Protein AF-A0A2D5MVQ5-F1 (afdb_monomer)

Nearest PDB structures (foldseek):
  8q3b-assembly1_B  TM=9.288E-01  e=1.571E-13  African swine fever virus BA71V
  8yqz-assembly1_B  TM=9.030E-01  e=2.028E-13  African swine fever virus
  8xme-assembly1_B  TM=8.636E-01  e=4.379E-14  Arabidopsis thaliana
  8yqt-assembly1_B  TM=9.086E-01  e=2.619E-13  African swine fever virus
  8yqy-assembly1_B  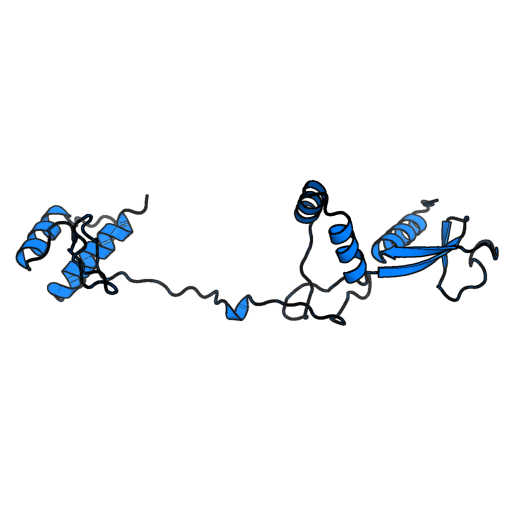TM=9.049E-01  e=7.277E-13  African swine fever virus

Foldseek 3Di:
DPCVQQVQQLQQQLCVVVVHDDDPDPPDPDDLQVSLVSCVVVVAHSSQWAWDADPVPRHIPPPDTDRGGDDDDDDDPDDPVVVDADADPPQDADPQQRFFDDDRVSSGDDDDDPVNVVVCVVVVVVVVVVVVLVSTAKDKFWADPQQDTHHPPDCADPPPRDSPTDIDIDGSNVNSVQVVCVVVVHRDD

Radius of gyration: 33.62 Å; Cα contacts (8 Å, |Δi|>4): 210; chains: 1; bounding box: 66×28×86 Å

Solvent-accessible surface area (backbone atoms only — not comparable to full-atom values): 11633 Å² total; per-residue (Å²): 135,74,62,64,61,57,52,48,21,47,44,40,40,47,20,65,75,70,74,44,88,68,86,81,63,86,92,57,94,75,56,65,67,61,54,23,52,53,34,39,73,75,74,43,46,56,85,41,44,39,78,52,60,41,92,88,80,68,46,68,46,82,92,54,72,44,78,65,50,58,71,93,77,81,85,73,88,83,51,69,84,80,63,72,74,74,63,61,92,90,46,53,50,38,86,86,54,43,33,59,29,73,51,70,95,58,42,12,46,84,87,81,52,70,70,56,51,51,53,40,56,75,71,64,40,61,68,58,62,51,48,52,52,58,71,50,25,61,37,68,33,23,39,31,90,89,46,47,81,38,58,70,86,56,71,50,40,93,82,82,60,43,64,71,60,43,85,44,81,47,47,41,54,58,54,51,51,54,53,54,38,43,76,73,71,43,82,70,118

Structure (mmCIF, N/CA/C/O backbone):
data_AF-A0A2D5MVQ5-F1
#
_entry.id   AF-A0A2D5MVQ5-F1
#
loop_
_atom_site.group_PDB
_atom_site.id
_atom_site.type_symbol
_atom_site.label_atom_id
_atom_site.label_alt_id
_atom_site.label_comp_id
_atom_site.label_asym_id
_atom_site.label_entity_id
_atom_site.label_seq_id
_atom_site.pdbx_PDB_ins_code
_atom_site.Cartn_x
_atom_site.Cartn_y
_atom_site.Cartn_z
_atom_site.occupancy
_atom_site.B_iso_or_equiv
_atom_site.auth_seq_id
_atom_site.auth_comp_id
_atom_site.auth_asym_id
_atom_site.auth_atom_id
_atom_site.pdbx_PDB_model_num
ATOM 1 N N . MET A 1 1 ? -13.829 14.523 15.104 1.00 82.69 1 MET A N 1
ATOM 2 C CA . MET A 1 1 ? -13.755 14.019 16.494 1.00 82.69 1 MET A CA 1
ATOM 3 C C . MET A 1 1 ? -14.644 12.787 16.605 1.00 82.69 1 MET A C 1
ATOM 5 O O . MET A 1 1 ? -15.810 12.883 16.250 1.00 82.69 1 MET A O 1
ATOM 9 N N . THR A 1 2 ? -14.112 11.634 17.014 1.00 92.75 2 THR A N 1
ATOM 10 C CA . THR A 1 2 ? -14.800 10.324 16.980 1.00 92.75 2 THR A CA 1
ATOM 11 C C . THR A 1 2 ? -15.344 9.920 18.356 1.00 92.75 2 THR A C 1
ATOM 13 O O . THR A 1 2 ? -14.978 8.879 18.895 1.00 92.75 2 THR A O 1
ATOM 16 N N . ILE A 1 3 ? -16.214 10.749 18.944 1.00 92.12 3 ILE A N 1
ATOM 17 C CA . ILE A 1 3 ? -16.750 10.509 20.299 1.00 92.12 3 ILE A CA 1
ATOM 18 C C . ILE A 1 3 ? -17.615 9.240 20.380 1.00 92.12 3 ILE A C 1
ATOM 20 O O . ILE A 1 3 ? -17.654 8.582 21.413 1.00 92.12 3 ILE A O 1
ATOM 24 N N . GLY A 1 4 ? -18.239 8.846 19.264 1.00 91.88 4 GLY A N 1
ATOM 25 C CA . GLY A 1 4 ? -19.063 7.638 19.183 1.00 91.88 4 GLY A CA 1
ATOM 26 C C . GLY A 1 4 ? -18.303 6.356 19.527 1.00 91.88 4 GLY A C 1
ATOM 27 O O . GLY A 1 4 ? -18.885 5.467 20.129 1.00 91.88 4 GLY A O 1
ATOM 28 N N . HIS A 1 5 ? -16.997 6.291 19.249 1.00 93.62 5 HIS A N 1
ATOM 29 C CA . HIS A 1 5 ? -16.172 5.140 19.628 1.00 93.62 5 HIS A CA 1
ATOM 30 C C . HIS A 1 5 ? -16.066 4.980 21.153 1.00 93.62 5 HIS A C 1
ATOM 32 O O . HIS A 1 5 ? -16.095 3.867 21.671 1.00 93.62 5 HIS A O 1
ATOM 38 N N . LEU A 1 6 ? -15.986 6.100 21.883 1.00 92.94 6 LEU A N 1
ATOM 39 C CA . LEU A 1 6 ? -15.956 6.093 23.347 1.00 92.94 6 LEU A CA 1
ATOM 40 C C . LEU A 1 6 ? -17.316 5.677 23.915 1.00 92.94 6 LEU A C 1
ATOM 42 O O . LEU A 1 6 ? -17.375 4.851 24.820 1.00 92.94 6 LEU A O 1
ATOM 46 N N . ILE A 1 7 ? -18.404 6.204 23.347 1.00 92.38 7 ILE A N 1
ATOM 47 C CA . ILE A 1 7 ? -19.771 5.866 23.763 1.00 92.38 7 ILE A CA 1
ATOM 48 C C . ILE A 1 7 ? -20.068 4.382 23.504 1.00 92.38 7 ILE A C 1
ATOM 50 O O . ILE A 1 7 ? -20.625 3.719 24.373 1.00 92.38 7 ILE A O 1
ATOM 54 N N . GLU A 1 8 ? -19.654 3.841 22.354 1.00 93.25 8 GLU A N 1
ATOM 55 C CA . GLU A 1 8 ? -19.805 2.419 22.026 1.00 93.25 8 GLU A CA 1
ATOM 56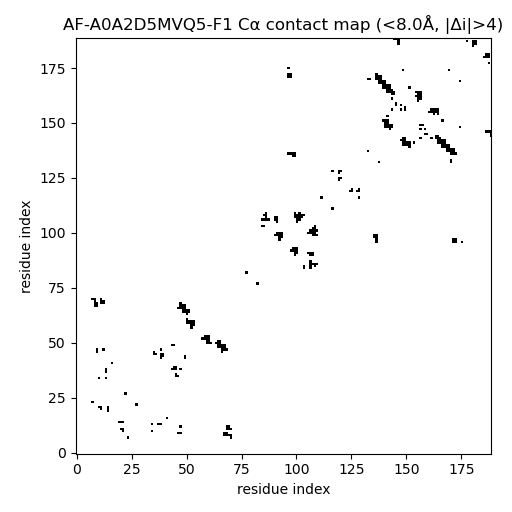 C C . GLU A 1 8 ? -19.067 1.535 23.034 1.00 93.25 8 GLU A C 1
ATOM 58 O O . GLU A 1 8 ? -19.668 0.618 23.582 1.00 93.25 8 GLU A O 1
ATOM 63 N N . CYS A 1 9 ? -17.800 1.845 23.323 1.00 94.06 9 CYS A N 1
ATOM 64 C CA . CYS A 1 9 ? -16.975 1.127 24.299 1.00 94.06 9 CYS A CA 1
ATOM 65 C C . CYS A 1 9 ? -17.568 1.155 25.719 1.00 94.06 9 CYS A C 1
ATOM 67 O O . CYS A 1 9 ? -17.491 0.184 26.474 1.00 94.06 9 CYS A O 1
ATOM 69 N N . PHE A 1 10 ? -18.176 2.281 26.089 1.00 93.56 10 PHE A N 1
ATOM 70 C CA . PHE A 1 10 ? -18.825 2.442 27.381 1.00 93.56 10 PHE A CA 1
ATOM 71 C C . PHE A 1 10 ? -20.132 1.638 27.471 1.00 93.56 10 PHE A C 1
ATOM 73 O O . PHE A 1 10 ? -20.334 0.867 28.414 1.00 93.56 10 PHE A O 1
ATOM 80 N N . ALA A 1 11 ? -20.998 1.772 26.465 1.00 92.88 11 ALA A N 1
ATOM 81 C CA . ALA A 1 11 ? -22.283 1.083 26.404 1.00 92.88 11 ALA A CA 1
ATOM 82 C C . ALA A 1 11 ? -22.120 -0.436 26.258 1.00 92.88 11 ALA A C 1
ATOM 84 O O . ALA A 1 11 ? -22.880 -1.201 26.847 1.00 92.88 11 ALA A O 1
ATOM 85 N N . SER A 1 12 ? -21.117 -0.894 25.511 1.00 93.75 12 SER A N 1
ATOM 86 C CA . SER A 1 12 ? -20.823 -2.317 25.336 1.00 93.75 12 SER A CA 1
ATOM 87 C C . SER A 1 12 ? -20.348 -2.974 26.633 1.00 93.75 12 SER A C 1
ATOM 89 O O . SER A 1 12 ? -20.750 -4.094 26.940 1.00 93.75 12 SER A O 1
ATOM 91 N N . LYS A 1 13 ? -19.542 -2.269 27.433 1.00 93.69 13 LYS A N 1
ATOM 92 C CA . LYS A 1 13 ? -19.122 -2.730 28.757 1.00 93.69 13 LYS A CA 1
ATOM 93 C C . LYS A 1 13 ? -20.331 -2.912 29.669 1.00 93.69 13 LYS A C 1
ATOM 95 O O . LYS A 1 13 ? -20.478 -3.968 30.278 1.00 93.69 13 LYS A O 1
ATOM 100 N N . LEU A 1 14 ? -21.225 -1.925 29.703 1.00 93.31 14 LEU A N 1
ATOM 101 C CA . LEU A 1 14 ? -22.477 -2.010 30.456 1.00 93.31 14 LEU A CA 1
ATOM 102 C C . LEU A 1 14 ? -23.369 -3.157 29.946 1.00 93.31 14 LEU A C 1
ATOM 104 O O . LEU A 1 14 ? -23.919 -3.921 30.739 1.00 93.31 14 LEU A O 1
ATOM 108 N N . ALA A 1 15 ? -23.461 -3.333 28.626 1.00 93.56 15 ALA A N 1
ATOM 109 C CA . ALA A 1 15 ? -24.204 -4.416 27.980 1.00 93.56 15 ALA A CA 1
ATOM 110 C C . ALA A 1 15 ? -23.695 -5.812 28.385 1.00 93.56 15 ALA A C 1
ATOM 112 O O . ALA A 1 15 ? -24.493 -6.727 28.595 1.00 93.56 15 ALA A O 1
ATOM 113 N N . CYS A 1 16 ? -22.379 -5.980 28.550 1.00 92.88 16 CYS A N 1
ATOM 114 C CA . CYS A 1 16 ? -21.793 -7.239 29.013 1.00 92.88 16 CYS A CA 1
ATOM 115 C C . CYS A 1 16 ? -22.217 -7.605 30.444 1.00 92.88 16 CYS A C 1
ATOM 117 O O . CYS A 1 16 ? -22.482 -8.777 30.701 1.00 92.88 16 CYS A O 1
ATOM 119 N N . TYR A 1 17 ? -22.319 -6.632 31.357 1.00 91.56 17 TYR A N 1
ATOM 120 C CA . TYR A 1 17 ? -22.716 -6.887 32.752 1.00 91.56 17 TYR A CA 1
ATOM 121 C C . TYR A 1 17 ? -24.229 -7.002 32.943 1.00 91.56 17 TYR A C 1
ATOM 123 O O . TYR A 1 17 ? -24.696 -7.815 33.737 1.00 91.56 17 TYR A O 1
ATOM 131 N N . THR A 1 18 ? -25.004 -6.221 32.193 1.00 92.00 18 THR A N 1
ATOM 132 C CA . THR A 1 18 ? -26.474 -6.290 32.214 1.00 92.00 18 THR A CA 1
ATOM 133 C C . THR A 1 18 ? -27.016 -7.512 31.468 1.00 92.00 18 THR A C 1
ATOM 135 O O . THR A 1 18 ? -28.171 -7.891 31.666 1.00 92.00 18 THR A O 1
ATOM 138 N N . GLY A 1 19 ? -26.210 -8.119 30.587 1.00 92.12 19 GLY A N 1
ATOM 139 C CA . GLY A 1 19 ? -26.619 -9.220 29.713 1.00 92.12 19 GLY A CA 1
ATOM 140 C C . GLY A 1 19 ? -27.604 -8.795 28.618 1.00 92.12 19 GLY A C 1
ATOM 141 O O . GLY A 1 19 ? -28.233 -9.648 27.989 1.00 92.12 19 GLY A O 1
ATOM 142 N N . LYS A 1 20 ? -27.770 -7.486 28.392 1.00 90.69 20 LYS A N 1
ATOM 143 C CA . LYS A 1 20 ? -28.702 -6.917 27.414 1.00 90.69 20 LYS A CA 1
ATOM 144 C C . LYS A 1 20 ? -27.930 -6.220 26.309 1.00 90.69 20 LYS A C 1
ATOM 146 O O . LYS A 1 20 ? -26.972 -5.501 26.560 1.00 90.69 20 LYS A O 1
ATOM 151 N N . ARG A 1 21 ? -28.379 -6.389 25.066 1.00 90.50 21 ARG A N 1
ATOM 152 C CA . ARG A 1 21 ? -27.816 -5.653 23.933 1.00 90.50 21 ARG A CA 1
ATOM 153 C C . ARG A 1 21 ? -28.193 -4.176 24.056 1.00 90.50 21 ARG A C 1
ATOM 155 O O . ARG A 1 21 ? -29.378 -3.858 24.060 1.00 90.50 21 ARG A O 1
ATOM 162 N N . ALA A 1 22 ? -27.192 -3.302 24.127 1.00 88.94 22 ALA A N 1
ATOM 163 C CA . ALA A 1 22 ? -27.411 -1.861 24.100 1.00 88.94 22 ALA A CA 1
ATOM 164 C C . ALA A 1 22 ? -27.988 -1.431 22.742 1.00 88.94 22 ALA A C 1
ATOM 166 O O . ALA A 1 22 ? -27.518 -1.875 21.688 1.00 88.94 22 ALA A O 1
ATOM 167 N N . ASP A 1 23 ? -29.006 -0.573 22.777 1.00 90.69 23 ASP A N 1
ATOM 168 C CA . ASP A 1 23 ? -29.530 0.085 21.585 1.00 90.69 23 ASP A CA 1
ATOM 169 C C . ASP A 1 23 ? -28.579 1.219 21.185 1.00 90.69 23 ASP A C 1
ATOM 171 O O . ASP A 1 23 ? -28.230 2.063 22.005 1.00 90.69 23 ASP A O 1
ATOM 175 N N . ALA A 1 24 ? -28.141 1.225 19.930 1.00 90.81 24 ALA A N 1
ATOM 176 C CA . ALA A 1 24 ? -27.261 2.244 19.359 1.00 90.81 24 ALA A CA 1
ATOM 177 C C . ALA A 1 24 ? -27.880 2.871 18.098 1.00 90.81 24 ALA A C 1
ATOM 179 O O . ALA A 1 24 ? -27.164 3.315 17.196 1.00 90.81 24 ALA A O 1
ATOM 180 N N . THR A 1 25 ? -29.214 2.861 17.996 1.00 93.38 25 THR A N 1
ATOM 181 C CA . THR A 1 25 ? -29.940 3.511 16.902 1.00 93.38 25 THR A CA 1
ATOM 182 C C . THR A 1 25 ? -29.682 5.018 16.879 1.00 93.38 25 THR A C 1
ATOM 184 O O . THR A 1 25 ? -29.555 5.689 17.905 1.00 93.38 25 THR A O 1
ATOM 187 N N . ALA A 1 26 ? -29.560 5.567 15.669 1.00 91.44 26 ALA A N 1
ATOM 188 C CA . ALA A 1 26 ? -29.319 6.991 15.493 1.00 91.44 26 ALA A CA 1
ATOM 189 C C . ALA A 1 26 ? -30.488 7.805 16.071 1.00 91.44 26 ALA A C 1
ATOM 191 O O . ALA A 1 26 ? -31.647 7.485 15.819 1.00 91.44 26 ALA A O 1
ATOM 192 N N . PHE A 1 27 ? -30.168 8.874 16.807 1.00 90.00 27 PHE A N 1
ATOM 193 C CA . PHE A 1 27 ? -31.132 9.780 17.452 1.00 90.00 27 PHE A CA 1
ATOM 194 C C . PHE A 1 27 ? -32.023 9.149 18.537 1.00 90.00 27 PHE A C 1
ATOM 196 O O . PHE A 1 27 ? -32.984 9.783 18.969 1.00 90.00 27 PHE A O 1
ATOM 203 N N . ALA A 1 28 ? -31.709 7.943 19.018 1.00 86.56 28 ALA A N 1
ATOM 204 C CA . ALA A 1 28 ? -32.349 7.416 20.216 1.00 86.56 28 ALA A CA 1
ATOM 205 C C . ALA A 1 28 ? -31.971 8.247 21.451 1.00 86.56 28 ALA A C 1
ATOM 207 O O . ALA A 1 28 ? -30.831 8.696 21.595 1.00 86.56 28 ALA A O 1
ATOM 208 N N . ASN A 1 29 ? -32.930 8.424 22.363 1.00 78.38 29 ASN A N 1
ATOM 209 C CA . ASN A 1 29 ? -32.730 9.119 23.636 1.00 78.38 29 ASN A CA 1
ATOM 210 C C . ASN A 1 29 ? -31.991 8.217 24.638 1.00 78.38 29 ASN A C 1
ATOM 212 O O . ASN A 1 29 ? -32.551 7.798 25.650 1.00 78.38 29 ASN A O 1
ATOM 216 N N . ASN A 1 30 ? -30.728 7.915 24.342 1.00 81.25 30 ASN A N 1
ATOM 217 C CA . ASN A 1 30 ? -29.833 7.218 25.256 1.00 81.25 30 ASN A CA 1
ATOM 218 C C . ASN A 1 30 ? -29.111 8.239 26.137 1.00 81.25 30 ASN A C 1
ATOM 220 O O . ASN A 1 30 ? -28.211 8.943 25.679 1.00 81.25 30 ASN A O 1
ATOM 224 N N . ASP A 1 31 ? -29.509 8.313 27.404 1.00 88.31 31 ASP A N 1
ATOM 225 C CA . ASP A 1 31 ? -28.898 9.217 28.374 1.00 88.31 31 ASP A CA 1
ATOM 226 C C . ASP A 1 31 ? -27.585 8.632 28.931 1.00 88.31 31 ASP A C 1
ATOM 228 O O . ASP A 1 31 ? -27.564 7.569 29.562 1.00 88.31 31 ASP A O 1
ATOM 232 N N . LEU A 1 32 ? -26.474 9.339 28.700 1.00 86.81 32 LEU A N 1
ATOM 233 C CA . LEU A 1 32 ? -25.149 8.974 29.213 1.00 86.81 32 LEU A CA 1
ATOM 234 C C . LEU A 1 32 ? -25.118 8.988 30.744 1.00 86.81 32 LEU A C 1
ATOM 236 O O . LEU A 1 32 ? -24.469 8.132 31.353 1.00 86.81 32 LEU A O 1
ATOM 240 N N . ASP A 1 33 ? -25.848 9.911 31.372 1.00 90.50 33 ASP A N 1
ATOM 241 C CA . ASP A 1 33 ? -25.864 10.032 32.827 1.00 90.50 33 ASP A CA 1
ATOM 242 C C . ASP A 1 33 ? -26.571 8.837 33.471 1.00 90.50 33 ASP A C 1
ATOM 244 O O . ASP A 1 33 ? -26.109 8.326 34.497 1.00 90.50 33 ASP A O 1
ATOM 248 N N . ALA A 1 34 ? -27.644 8.338 32.853 1.00 90.38 34 ALA A N 1
ATOM 249 C CA . ALA A 1 34 ? -28.320 7.116 33.279 1.00 90.38 34 ALA A CA 1
ATOM 250 C C . ALA A 1 34 ? -27.384 5.898 33.201 1.00 90.38 34 ALA A C 1
ATOM 252 O O . ALA A 1 34 ? -27.230 5.180 34.193 1.00 90.38 34 ALA A O 1
ATOM 253 N N . MET A 1 35 ? -26.677 5.727 32.078 1.00 90.25 35 MET A N 1
ATOM 254 C CA . MET A 1 35 ? -25.708 4.636 31.912 1.00 90.25 35 MET A CA 1
ATOM 255 C C . MET A 1 35 ? -24.537 4.743 32.907 1.00 90.25 35 MET A C 1
ATOM 257 O O . MET A 1 35 ? -24.075 3.730 33.430 1.00 90.25 35 MET A O 1
ATOM 261 N N . SER A 1 36 ? -24.084 5.957 33.243 1.00 92.25 36 SER A N 1
ATOM 262 C CA . SER A 1 36 ? -23.036 6.172 34.257 1.00 92.25 36 SER A CA 1
ATOM 263 C C . SER A 1 36 ? -23.455 5.734 35.663 1.00 92.25 36 SER A C 1
ATOM 265 O O . SER A 1 36 ? -22.648 5.179 36.415 1.00 92.25 36 SER A O 1
ATOM 267 N N . LYS A 1 37 ? -24.726 5.946 36.026 1.00 93.94 37 LYS A N 1
ATOM 268 C CA . LYS A 1 37 ? -25.291 5.511 37.312 1.00 93.94 37 LYS A CA 1
ATOM 269 C C . LYS A 1 37 ? -25.438 3.996 37.359 1.00 93.94 37 LYS A C 1
ATOM 271 O O . LYS A 1 37 ? -25.105 3.388 38.375 1.00 93.94 37 LYS A O 1
ATOM 276 N N . GLU A 1 38 ? -25.881 3.395 36.261 1.00 92.06 38 GLU A N 1
ATOM 277 C CA . GLU A 1 38 ? -25.993 1.943 36.140 1.00 92.06 38 GLU A CA 1
ATOM 278 C C . GLU A 1 38 ? -24.613 1.276 36.235 1.00 92.06 38 GLU A C 1
ATOM 280 O O . GLU A 1 38 ? -24.429 0.356 37.027 1.00 92.06 38 GLU A O 1
ATOM 285 N N . MET A 1 39 ? -23.599 1.819 35.556 1.00 92.19 39 MET A N 1
ATOM 286 C CA . MET A 1 39 ? -22.212 1.345 35.644 1.00 92.19 39 MET A CA 1
ATOM 287 C C . MET A 1 39 ? -21.675 1.370 37.088 1.00 92.19 39 MET A C 1
ATOM 289 O O . MET A 1 39 ? -21.075 0.395 37.547 1.00 92.19 39 MET A O 1
ATOM 293 N N . LYS A 1 40 ? -21.952 2.445 37.845 1.00 93.94 40 LYS A N 1
ATOM 294 C CA . LYS A 1 40 ? -21.607 2.517 39.278 1.00 93.94 40 LYS A CA 1
ATOM 295 C C . LYS A 1 40 ? -22.304 1.441 40.110 1.00 93.94 40 LYS A C 1
ATOM 297 O O . LYS A 1 40 ? -21.707 0.955 41.067 1.00 93.94 40 LYS A O 1
ATOM 302 N N . SER A 1 41 ? -23.543 1.072 39.775 1.00 94.00 41 SER A N 1
ATOM 303 C CA . SER A 1 41 ? -24.291 0.044 40.518 1.00 94.00 41 SER A CA 1
ATOM 304 C C . SER A 1 41 ? -23.639 -1.342 40.433 1.00 94.00 41 SER A C 1
ATOM 306 O O . SER A 1 41 ? -23.743 -2.127 41.371 1.00 94.00 41 SER A O 1
ATOM 308 N N . TYR A 1 42 ? -22.882 -1.594 39.362 1.00 92.19 42 TYR A N 1
ATOM 309 C CA . TYR A 1 42 ? -22.079 -2.803 39.170 1.00 92.19 42 TYR A CA 1
ATOM 310 C C . TYR A 1 42 ? -20.660 -2.708 39.761 1.00 92.19 42 TYR A C 1
ATOM 312 O O . TYR A 1 42 ? -19.855 -3.614 39.566 1.00 92.19 42 TYR A O 1
ATOM 320 N N . GLY A 1 43 ? -20.332 -1.631 40.486 1.00 92.25 43 GLY A N 1
ATOM 321 C CA . GLY A 1 43 ? -19.025 -1.445 41.128 1.00 92.25 43 GLY A CA 1
ATOM 322 C C . GLY A 1 43 ? -17.928 -0.890 40.213 1.00 92.25 43 GLY A C 1
ATOM 323 O O . GLY A 1 43 ? -16.771 -0.828 40.625 1.00 92.25 43 GLY A O 1
ATOM 324 N N . PHE A 1 44 ? -18.269 -0.456 38.996 1.00 92.62 44 PHE A N 1
ATOM 325 C CA . PHE A 1 44 ? -17.324 0.158 38.061 1.00 92.62 44 PHE A CA 1
ATOM 326 C C . PHE A 1 44 ? -17.262 1.682 38.212 1.00 92.62 44 PHE A C 1
ATOM 328 O O . PHE A 1 44 ? -18.152 2.334 38.766 1.00 92.62 44 PHE A O 1
ATOM 335 N N . HIS A 1 45 ? -16.201 2.282 37.673 1.00 91.75 45 HIS A N 1
ATOM 336 C CA . HIS A 1 45 ? -16.089 3.734 37.587 1.00 91.75 45 HIS A CA 1
ATOM 337 C C . HIS A 1 45 ? -17.160 4.303 36.633 1.00 91.75 45 HIS A C 1
ATOM 339 O O . HIS A 1 45 ? -17.357 3.746 35.550 1.00 91.75 45 HIS A O 1
ATOM 345 N N . PRO A 1 46 ? -17.815 5.437 36.959 1.00 90.50 46 PRO A N 1
ATOM 346 C CA . PRO A 1 46 ? -18.885 6.018 36.135 1.00 90.50 46 PRO A CA 1
ATOM 347 C C . PRO A 1 46 ? -18.515 6.289 34.687 1.00 90.50 46 PRO A C 1
ATOM 349 O O . PRO A 1 46 ? -19.374 6.229 33.820 1.00 90.50 46 PRO A O 1
ATOM 352 N N . TYR A 1 47 ? -17.251 6.629 34.451 1.00 89.25 47 TYR A N 1
ATOM 353 C CA . TYR A 1 47 ? -16.745 7.001 33.135 1.00 89.25 47 TYR A CA 1
ATOM 354 C C . TYR A 1 47 ? -16.067 5.828 32.414 1.00 89.25 47 TYR A C 1
ATOM 356 O O . TYR A 1 47 ? -15.504 6.008 31.345 1.00 89.25 47 TYR A O 1
ATOM 364 N N . GLY A 1 48 ? -16.108 4.618 32.988 1.00 88.19 48 GLY A N 1
ATOM 365 C CA . GLY A 1 48 ? -15.534 3.410 32.388 1.00 88.19 48 GLY A CA 1
ATOM 366 C C . GLY A 1 48 ? -14.032 3.211 32.615 1.00 88.19 48 GLY A C 1
ATOM 367 O O . GLY A 1 48 ? -13.520 2.159 32.233 1.00 88.19 48 GLY A O 1
ATOM 368 N N . ASP A 1 49 ? -13.350 4.165 33.254 1.00 92.62 49 ASP A N 1
ATOM 369 C CA . ASP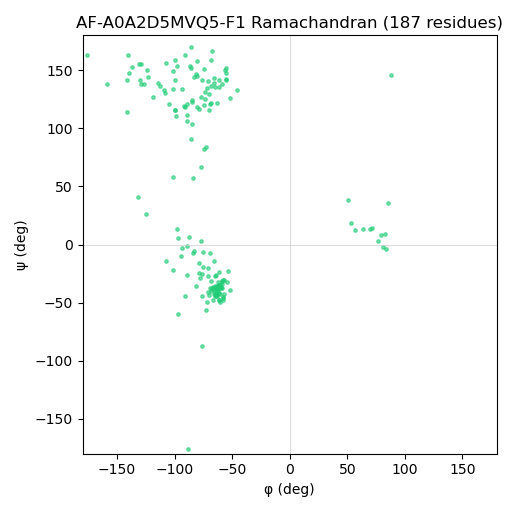 A 1 49 ? -11.919 4.077 33.563 1.00 92.62 49 ASP A CA 1
ATOM 370 C C . ASP A 1 49 ? -11.592 3.050 34.655 1.00 92.62 49 ASP A C 1
ATOM 372 O O . ASP A 1 49 ? -12.272 2.971 35.679 1.00 92.62 49 ASP A O 1
ATOM 376 N N . GLU A 1 50 ? -10.492 2.325 34.486 1.00 92.12 50 GLU A N 1
ATOM 377 C CA . GLU A 1 50 ? -9.995 1.330 35.436 1.00 92.12 50 GLU A CA 1
ATOM 378 C C . GLU A 1 50 ? -8.502 1.521 35.726 1.00 92.12 50 GLU A C 1
ATOM 380 O O . GLU A 1 50 ? -7.753 2.088 34.927 1.00 92.12 50 GLU A O 1
ATOM 385 N N . THR A 1 51 ? -8.055 1.048 36.889 1.00 92.81 51 THR A N 1
ATOM 386 C CA . THR A 1 51 ? -6.628 1.001 37.229 1.00 92.81 51 THR A CA 1
ATOM 387 C C . THR A 1 51 ? -6.072 -0.349 36.799 1.00 92.81 51 THR A C 1
ATOM 389 O O . THR A 1 51 ? -6.504 -1.381 37.308 1.00 92.81 51 THR A O 1
ATOM 392 N N . LEU A 1 52 ? -5.103 -0.344 35.885 1.00 94.00 52 LEU A N 1
ATOM 393 C CA . LEU A 1 52 ? -4.417 -1.554 35.434 1.00 94.00 52 LEU A CA 1
ATOM 394 C C . LEU A 1 52 ? -3.065 -1.725 36.134 1.00 94.00 52 LEU A C 1
ATOM 396 O O . 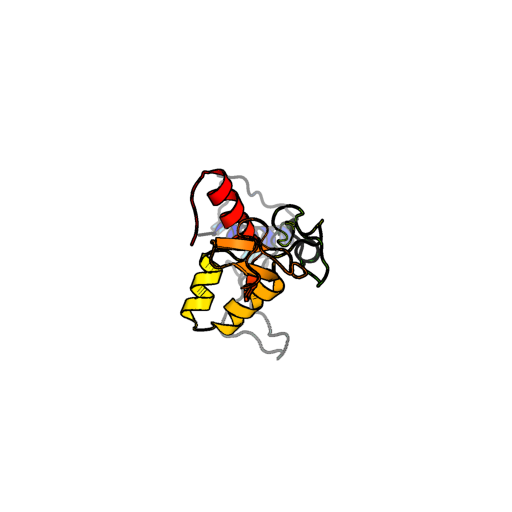LEU A 1 52 ? -2.487 -0.767 36.649 1.00 94.00 52 LEU A O 1
ATOM 400 N N . MET A 1 53 ? -2.566 -2.959 36.144 1.00 94.19 53 MET A N 1
ATOM 401 C CA . MET 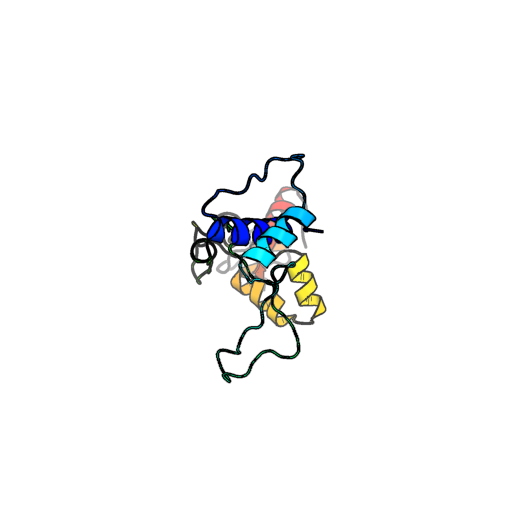A 1 53 ? -1.190 -3.281 36.524 1.00 94.19 53 MET A CA 1
ATOM 402 C C . MET A 1 53 ? -0.339 -3.465 35.267 1.00 94.19 53 MET A C 1
ATOM 404 O O . MET A 1 53 ? -0.807 -4.041 34.282 1.00 94.19 53 MET A O 1
ATOM 408 N N . ASP A 1 54 ? 0.910 -3.001 35.301 1.00 93.44 54 ASP A N 1
ATOM 409 C CA . ASP A 1 54 ? 1.873 -3.266 34.231 1.00 93.44 54 ASP A CA 1
ATOM 410 C C . ASP A 1 54 ? 2.229 -4.761 34.225 1.00 93.44 54 ASP A C 1
ATOM 412 O O . ASP A 1 54 ? 2.736 -5.303 35.207 1.00 93.44 54 ASP A O 1
ATOM 416 N N . GLY A 1 55 ? 1.990 -5.434 33.096 1.00 94.19 55 GLY A N 1
ATOM 417 C CA . GLY A 1 55 ? 2.283 -6.858 32.926 1.00 94.19 55 GLY A CA 1
ATOM 418 C C . GLY A 1 55 ? 3.774 -7.210 32.968 1.00 94.19 55 GLY A C 1
ATOM 419 O O . GLY A 1 55 ? 4.108 -8.386 33.099 1.00 94.19 55 GLY A O 1
ATOM 420 N N . ARG A 1 56 ? 4.678 -6.228 32.862 1.00 95.50 56 ARG A N 1
ATOM 421 C CA . ARG A 1 56 ? 6.127 -6.448 32.959 1.00 95.50 56 ARG A CA 1
ATOM 422 C C . ARG A 1 56 ? 6.659 -6.300 34.384 1.00 95.50 56 ARG A C 1
ATOM 424 O O . ARG A 1 56 ? 7.510 -7.092 34.778 1.00 95.50 56 ARG A O 1
ATOM 431 N N . THR A 1 57 ? 6.229 -5.274 35.118 1.00 94.44 57 THR A N 1
ATOM 432 C CA . THR A 1 57 ? 6.766 -4.952 36.457 1.00 94.44 57 THR A CA 1
ATOM 433 C C . THR A 1 57 ? 5.864 -5.418 37.597 1.00 94.44 57 THR A C 1
ATOM 435 O O . THR A 1 57 ? 6.346 -5.601 38.710 1.00 94.44 57 THR A O 1
ATOM 438 N N . GLY A 1 58 ? 4.570 -5.626 37.340 1.00 93.25 58 GLY A N 1
ATOM 439 C CA . GLY A 1 58 ? 3.568 -5.931 38.362 1.00 93.25 58 GLY A CA 1
ATOM 440 C C . GLY A 1 58 ? 3.117 -4.714 39.176 1.00 93.25 58 GLY A C 1
ATOM 441 O O . GLY A 1 58 ? 2.314 -4.856 40.095 1.00 93.25 58 GLY A O 1
ATOM 442 N N . GLU A 1 59 ? 3.611 -3.518 38.858 1.00 93.50 59 GLU A N 1
ATOM 443 C CA . GLU A 1 59 ? 3.229 -2.292 39.553 1.00 93.50 59 GLU A CA 1
ATOM 444 C C . GLU A 1 59 ? 1.895 -1.749 39.030 1.00 93.50 59 GLU A C 1
ATOM 446 O O . GLU A 1 59 ? 1.569 -1.851 37.845 1.00 93.50 59 GLU A O 1
ATOM 451 N N . LEU A 1 60 ? 1.113 -1.135 39.921 1.00 93.31 60 LEU A N 1
ATOM 452 C CA . LEU A 1 60 ? -0.108 -0.429 39.540 1.00 93.31 60 LEU A CA 1
ATOM 453 C C . LEU A 1 60 ? 0.233 0.828 38.736 1.00 93.31 60 LEU A C 1
ATOM 455 O O . LEU A 1 60 ? 1.101 1.612 39.121 1.00 93.31 60 LEU A O 1
ATOM 459 N N . MET A 1 61 ? -0.510 1.068 37.658 1.00 91.25 61 MET A N 1
ATOM 460 C CA . MET A 1 61 ? -0.398 2.286 36.859 1.00 91.25 61 MET A CA 1
ATOM 461 C C . MET A 1 61 ? -1.009 3.473 37.619 1.00 91.25 61 MET A C 1
ATOM 463 O O . MET A 1 61 ? -2.173 3.824 37.440 1.00 91.25 61 MET A O 1
ATOM 467 N N . THR A 1 62 ? -0.227 4.093 38.503 1.00 84.50 62 THR A N 1
ATOM 468 C CA . THR A 1 62 ? -0.688 5.171 39.398 1.00 84.50 62 THR A CA 1
ATOM 469 C C . THR A 1 62 ? -0.861 6.522 38.701 1.00 84.50 62 THR A C 1
ATOM 471 O O . THR A 1 62 ? -1.658 7.342 39.150 1.00 84.50 62 THR A O 1
ATOM 474 N N . GLY A 1 63 ? -0.146 6.758 37.596 1.00 83.69 63 GLY A N 1
ATOM 475 C CA . GLY A 1 63 ? -0.159 8.037 36.876 1.00 83.69 63 GLY A CA 1
ATOM 476 C C . GLY A 1 63 ? -1.370 8.269 35.966 1.00 83.69 63 GLY A C 1
ATOM 477 O O . GLY A 1 63 ? -1.608 9.404 35.559 1.00 83.69 63 GLY A O 1
ATOM 478 N N . SER A 1 64 ? -2.142 7.231 35.629 1.00 87.62 64 SER A N 1
ATOM 479 C CA . SER A 1 64 ? -3.268 7.350 34.696 1.00 87.62 64 SER A CA 1
ATOM 480 C C . SER A 1 64 ? -4.272 6.219 34.874 1.00 87.62 64 SER A C 1
ATOM 482 O O . SER A 1 64 ? -3.877 5.057 34.958 1.00 87.62 64 SER A O 1
ATOM 484 N N . LYS A 1 65 ? -5.566 6.545 34.832 1.00 91.06 65 LYS A N 1
ATOM 485 C CA . LYS A 1 65 ? -6.620 5.537 34.684 1.00 91.06 65 LYS A CA 1
ATOM 486 C C . LYS A 1 65 ? -6.790 5.189 33.206 1.00 91.06 65 LYS A C 1
ATOM 488 O O . LYS A 1 65 ? -6.657 6.060 32.347 1.00 91.06 65 LYS A O 1
ATOM 493 N N . ILE A 1 66 ? -7.075 3.926 32.921 1.00 94.31 66 ILE A N 1
ATOM 494 C CA . ILE A 1 66 ? -7.185 3.394 31.566 1.00 94.31 66 ILE A CA 1
ATOM 495 C C . ILE A 1 66 ? -8.656 3.180 31.231 1.00 94.31 66 ILE A C 1
ATOM 497 O O . ILE A 1 66 ? -9.353 2.419 31.898 1.00 94.31 66 ILE A O 1
ATOM 501 N N . PHE A 1 67 ? -9.127 3.834 30.175 1.00 94.62 67 PHE A N 1
ATOM 502 C CA . PHE A 1 67 ? -10.456 3.585 29.633 1.00 94.62 67 PHE A CA 1
ATOM 503 C C . PHE A 1 67 ? -10.462 2.259 28.867 1.00 94.62 67 PHE A C 1
ATOM 505 O O . PHE A 1 67 ? -9.716 2.093 27.900 1.00 94.62 67 PHE A O 1
ATOM 512 N N . MET A 1 68 ? -11.299 1.313 29.295 1.00 93.00 68 MET A N 1
ATOM 513 C CA . MET A 1 68 ? -11.366 -0.018 28.692 1.00 93.00 68 MET A CA 1
ATOM 514 C C . MET A 1 68 ? -12.791 -0.550 28.596 1.00 93.00 68 MET A C 1
ATOM 516 O O . MET A 1 68 ? -13.589 -0.413 29.526 1.00 93.00 68 MET A O 1
ATOM 520 N N . GLY A 1 69 ? -13.071 -1.225 27.487 1.00 93.06 69 GLY A N 1
ATOM 521 C CA . GLY A 1 69 ? -14.341 -1.876 27.207 1.00 93.06 69 GLY A CA 1
ATOM 522 C C . GLY A 1 69 ? -14.286 -2.640 25.879 1.00 93.06 69 GLY A C 1
ATOM 523 O O . GLY A 1 69 ? -13.364 -2.441 25.080 1.00 93.06 69 GLY A O 1
ATOM 524 N N . PRO A 1 70 ? -15.230 -3.563 25.647 1.00 93.94 70 PRO A N 1
ATOM 525 C CA . PRO A 1 70 ? -15.276 -4.343 24.419 1.00 93.94 70 PRO A CA 1
ATOM 526 C C . PRO A 1 70 ? -15.751 -3.474 23.251 1.00 93.94 70 PRO A C 1
ATOM 528 O O . PRO A 1 70 ? -16.775 -2.818 23.342 1.00 93.94 70 PRO A O 1
ATOM 531 N N . VAL A 1 71 ? -15.057 -3.481 22.117 1.00 94.75 71 VAL A N 1
ATOM 532 C CA . VAL A 1 71 ? -15.521 -2.779 20.907 1.00 94.75 71 VAL A CA 1
ATOM 533 C C . VAL A 1 71 ? -15.460 -3.721 19.724 1.00 94.75 71 VAL A C 1
ATOM 535 O O . VAL A 1 71 ? -14.527 -4.519 19.594 1.00 94.75 71 VAL A O 1
ATOM 538 N N . TYR A 1 72 ? -16.460 -3.635 18.852 1.00 93.88 72 TYR A N 1
ATOM 539 C CA . TYR A 1 72 ? -16.473 -4.432 17.643 1.00 93.88 72 TYR A CA 1
ATOM 540 C C . TYR A 1 72 ? -15.556 -3.816 16.582 1.00 93.88 72 TYR A C 1
ATOM 542 O O . TYR A 1 72 ? -15.797 -2.725 16.071 1.00 93.88 72 TYR A O 1
ATOM 550 N N . TYR A 1 73 ? -14.510 -4.552 16.208 1.00 97.06 73 TYR A N 1
ATOM 551 C CA . TYR A 1 73 ? -13.636 -4.185 15.100 1.00 97.06 73 TYR A CA 1
ATOM 552 C C . TYR A 1 73 ? -13.967 -4.997 13.851 1.00 97.06 73 TYR A C 1
ATOM 554 O O . TYR A 1 73 ? -14.079 -6.222 13.883 1.00 97.06 73 TYR A O 1
ATOM 562 N N . GLN A 1 74 ? -14.057 -4.310 12.715 1.00 96.62 74 GLN A N 1
ATOM 563 C CA . GLN A 1 74 ? -14.214 -4.957 11.419 1.00 96.62 74 GLN A CA 1
ATOM 564 C C . GLN A 1 74 ? -12.849 -5.359 10.862 1.00 96.62 74 GLN A C 1
ATOM 566 O O . GLN A 1 74 ? -11.978 -4.517 10.632 1.00 96.62 74 GLN A O 1
ATOM 571 N N . ARG A 1 75 ? -12.669 -6.653 10.580 1.00 96.75 75 ARG A N 1
ATOM 572 C CA . ARG A 1 75 ? -11.488 -7.118 9.850 1.00 96.75 75 ARG A CA 1
ATOM 573 C C . ARG A 1 75 ? -11.570 -6.650 8.397 1.00 96.75 75 ARG A C 1
ATOM 575 O O . ARG A 1 75 ? -12.437 -7.092 7.646 1.00 96.75 75 ARG A O 1
ATOM 582 N N . LEU A 1 76 ? -10.640 -5.789 7.989 1.00 96.62 76 LEU A N 1
ATOM 583 C CA . LEU A 1 76 ? -10.553 -5.312 6.609 1.00 96.62 76 LEU A CA 1
ATOM 584 C C . LEU A 1 76 ? -9.993 -6.391 5.673 1.00 96.62 76 LEU A C 1
ATOM 586 O O . LEU A 1 76 ? -9.185 -7.229 6.065 1.00 96.62 76 LEU A O 1
ATOM 590 N N . ARG A 1 77 ? -10.393 -6.338 4.398 1.00 96.38 77 ARG A N 1
ATOM 591 C CA . ARG A 1 77 ? -9.999 -7.324 3.372 1.00 96.38 77 ARG A CA 1
ATOM 592 C C . ARG A 1 77 ? -8.532 -7.250 2.933 1.00 96.38 77 ARG A C 1
ATOM 594 O O . ARG A 1 77 ? -8.032 -8.178 2.314 1.00 96.38 77 ARG A O 1
ATOM 601 N N . HIS A 1 78 ? -7.859 -6.124 3.164 1.00 94.94 78 HIS A N 1
ATOM 602 C CA . HIS A 1 78 ? -6.520 -5.878 2.632 1.00 94.94 78 HIS A CA 1
ATOM 603 C C . HIS A 1 78 ? -5.446 -6.453 3.555 1.00 94.94 78 HIS A C 1
ATOM 605 O O . HIS A 1 78 ? -4.950 -5.761 4.443 1.00 94.94 78 HIS A O 1
ATOM 611 N N . MET A 1 79 ? -5.066 -7.703 3.299 1.00 95.50 79 MET A N 1
ATOM 612 C CA . MET A 1 79 ? -4.047 -8.417 4.067 1.00 95.50 79 MET A CA 1
ATOM 613 C C . MET A 1 79 ? -2.631 -8.147 3.536 1.00 95.50 79 MET A C 1
ATOM 615 O O . MET A 1 79 ? -2.433 -7.855 2.357 1.00 95.50 79 MET A O 1
ATOM 619 N N . VAL A 1 80 ? -1.625 -8.260 4.411 1.00 95.56 80 VAL A N 1
ATOM 620 C CA . VAL A 1 80 ? -0.207 -8.029 4.061 1.00 95.56 80 VAL A CA 1
ATOM 621 C C . VAL A 1 80 ? 0.296 -9.040 3.026 1.00 95.56 80 VAL A C 1
ATOM 623 O O . VAL A 1 80 ? 1.014 -8.655 2.105 1.00 95.56 80 VAL A O 1
ATOM 626 N N . GLY A 1 81 ? -0.134 -10.305 3.120 1.00 92.81 81 GLY A N 1
ATOM 627 C CA . GLY A 1 81 ? 0.238 -11.353 2.159 1.00 92.81 81 GLY A CA 1
ATOM 628 C C . GLY A 1 81 ? -0.125 -11.002 0.710 1.00 92.81 81 GLY A C 1
ATOM 629 O O . GLY A 1 81 ? 0.614 -11.323 -0.220 1.00 92.81 81 GLY A O 1
ATOM 630 N N . ASP A 1 82 ? -1.195 -10.229 0.512 1.00 90.88 82 ASP A N 1
ATOM 631 C CA . ASP A 1 82 ? -1.634 -9.786 -0.814 1.00 90.88 82 ASP A CA 1
ATOM 632 C C . ASP A 1 82 ? -0.911 -8.534 -1.322 1.00 90.88 82 ASP A C 1
ATOM 634 O O . ASP A 1 82 ? -1.095 -8.140 -2.474 1.00 90.88 82 ASP A O 1
ATOM 638 N N . LYS A 1 83 ? -0.085 -7.899 -0.489 1.00 90.75 83 LYS A N 1
ATOM 639 C CA . LYS A 1 83 ? 0.624 -6.659 -0.831 1.00 90.75 83 LYS A CA 1
ATOM 640 C C . LYS A 1 83 ? 2.117 -6.847 -1.059 1.00 90.75 83 LYS A C 1
ATOM 642 O O . LYS A 1 83 ? 2.747 -5.953 -1.615 1.00 90.75 83 LYS A O 1
ATOM 647 N N . LEU A 1 84 ? 2.690 -7.987 -0.670 1.00 90.88 84 LEU A N 1
ATOM 648 C CA . LEU A 1 84 ? 4.094 -8.269 -0.948 1.00 90.88 84 LEU A CA 1
ATOM 649 C C . LEU A 1 84 ? 4.318 -8.336 -2.466 1.00 90.88 84 LEU A C 1
ATOM 651 O O . LEU A 1 84 ? 3.687 -9.137 -3.160 1.00 90.88 84 LEU A O 1
ATOM 655 N N . HIS A 1 85 ? 5.211 -7.486 -2.977 1.00 91.44 85 HIS A N 1
ATOM 656 C CA . HIS A 1 85 ? 5.555 -7.395 -4.395 1.00 91.44 85 HIS A CA 1
ATOM 657 C C . HIS A 1 85 ? 7.057 -7.157 -4.542 1.00 91.44 85 HIS A C 1
ATOM 659 O O . HIS A 1 85 ? 7.584 -6.110 -4.167 1.00 91.44 85 HIS A O 1
ATOM 665 N N . VAL A 1 86 ? 7.737 -8.146 -5.120 1.00 89.44 86 VAL A N 1
ATOM 666 C CA . VAL A 1 86 ? 9.171 -8.110 -5.420 1.00 89.44 86 VAL A CA 1
ATOM 667 C C . VAL A 1 86 ? 9.384 -8.359 -6.912 1.00 89.44 86 VAL A C 1
ATOM 669 O O . VAL A 1 86 ? 8.664 -9.149 -7.520 1.00 89.44 86 VAL A O 1
ATOM 672 N N . ARG A 1 87 ? 10.381 -7.691 -7.500 1.00 87.44 87 ARG A N 1
ATOM 673 C CA . ARG A 1 87 ? 10.845 -7.944 -8.869 1.00 87.44 87 ARG A CA 1
ATOM 674 C C . ARG A 1 87 ? 12.209 -8.623 -8.823 1.00 87.44 87 ARG A C 1
ATOM 676 O O . ARG A 1 87 ? 13.122 -8.104 -8.189 1.00 87.44 87 ARG A O 1
ATOM 683 N N . MET A 1 88 ? 12.352 -9.722 -9.558 1.00 85.56 88 MET A N 1
ATOM 684 C CA . MET A 1 88 ? 13.631 -10.417 -9.735 1.00 85.56 88 MET A CA 1
ATOM 685 C C . MET A 1 88 ? 14.308 -10.029 -11.063 1.00 85.56 88 MET A C 1
ATOM 687 O O . MET A 1 88 ? 13.618 -9.657 -12.021 1.00 85.56 88 MET A O 1
ATOM 691 N N . PRO A 1 89 ? 15.648 -10.116 -11.166 1.00 82.25 89 PRO A N 1
ATOM 692 C CA . PRO A 1 89 ? 16.349 -10.019 -12.446 1.00 82.25 89 PRO A CA 1
ATOM 693 C C . PRO A 1 89 ? 15.822 -11.055 -13.450 1.00 82.25 89 PRO A C 1
ATOM 695 O O . PRO A 1 89 ? 15.486 -12.172 -13.074 1.00 82.25 89 PRO A O 1
ATOM 698 N N . GLY A 1 90 ? 15.718 -10.686 -14.729 1.00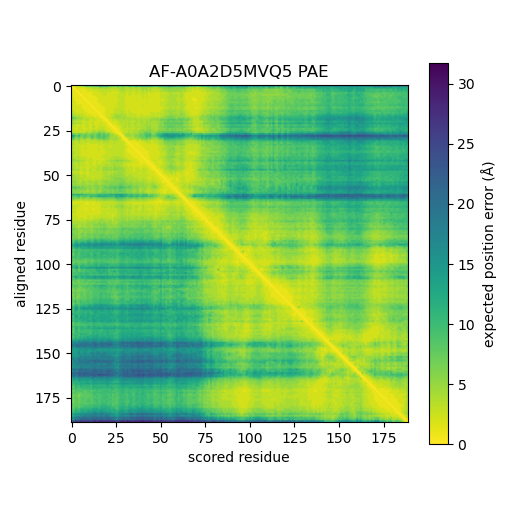 81.12 90 GLY A N 1
ATOM 699 C CA . GLY A 1 90 ? 15.151 -11.561 -15.770 1.00 81.12 90 GLY A CA 1
ATOM 700 C C . GLY A 1 90 ? 13.618 -11.592 -15.830 1.00 81.12 90 GLY A C 1
ATOM 701 O O . GLY A 1 90 ? 13.059 -12.220 -16.724 1.00 81.12 90 GLY A O 1
ATOM 702 N N . ALA A 1 91 ? 12.929 -10.876 -14.933 1.00 85.56 91 ALA A N 1
ATOM 703 C CA . ALA A 1 91 ? 11.484 -10.684 -15.001 1.00 85.56 91 ALA A CA 1
ATOM 704 C C . ALA A 1 91 ? 11.042 -10.067 -16.345 1.00 85.56 91 ALA A C 1
ATOM 706 O O . ALA A 1 91 ? 11.787 -9.267 -16.931 1.00 85.56 91 ALA A O 1
ATOM 707 N N . PRO A 1 92 ? 9.817 -10.376 -16.809 1.00 89.00 92 PRO A N 1
ATOM 708 C CA . PRO A 1 92 ? 9.337 -9.970 -18.122 1.00 89.00 92 PRO A CA 1
ATOM 709 C C . PRO A 1 92 ? 9.417 -8.455 -18.328 1.00 89.00 92 PRO A C 1
ATOM 711 O O . PRO A 1 92 ? 9.292 -7.634 -17.402 1.00 89.00 92 PRO A O 1
ATOM 714 N N . ARG A 1 93 ? 9.659 -8.101 -19.587 1.00 90.94 93 ARG A N 1
ATOM 715 C CA . ARG A 1 93 ? 9.771 -6.734 -20.086 1.00 90.94 93 ARG A CA 1
ATOM 716 C C . ARG A 1 93 ? 8.773 -6.538 -21.219 1.00 90.94 93 ARG A C 1
ATOM 718 O O . ARG A 1 93 ? 8.442 -7.484 -21.929 1.00 90.94 93 ARG A O 1
ATOM 725 N N . SER A 1 94 ? 8.305 -5.309 -21.377 1.00 91.75 94 SER A N 1
ATOM 726 C CA . SER A 1 94 ? 7.486 -4.908 -22.516 1.00 91.75 94 SER A CA 1
ATOM 727 C C . SER A 1 94 ? 8.245 -5.146 -23.822 1.00 91.75 94 SER A C 1
ATOM 729 O O . SER A 1 94 ? 9.434 -4.843 -23.910 1.00 91.75 94 SER A O 1
ATOM 731 N N . ILE A 1 95 ? 7.563 -5.663 -24.843 1.00 90.94 95 ILE A N 1
ATOM 732 C CA . ILE A 1 95 ? 8.168 -5.918 -26.159 1.00 90.94 95 ILE A CA 1
ATOM 733 C C . ILE A 1 95 ? 8.564 -4.597 -26.828 1.00 90.94 95 ILE A C 1
ATOM 735 O O . ILE A 1 95 ? 9.657 -4.491 -27.381 1.00 90.94 95 ILE A O 1
ATOM 739 N N . LEU A 1 96 ? 7.696 -3.585 -26.733 1.00 91.94 96 LEU A N 1
ATOM 740 C CA . LEU A 1 96 ? 7.897 -2.297 -27.389 1.00 91.94 96 LEU A CA 1
ATOM 741 C C . LEU A 1 96 ? 8.988 -1.477 -26.700 1.00 91.94 96 LEU A C 1
ATOM 743 O O . LEU A 1 96 ? 9.951 -1.100 -27.349 1.00 91.94 96 LEU A O 1
ATOM 747 N N . SER A 1 97 ? 8.858 -1.210 -25.397 1.00 91.44 97 SER A N 1
ATOM 748 C CA . SER A 1 97 ? 9.748 -0.285 -24.675 1.00 91.44 97 SER A CA 1
ATOM 749 C C . SER A 1 97 ? 10.921 -0.965 -23.969 1.00 91.44 97 SER A C 1
ATOM 751 O O . SER A 1 97 ? 11.804 -0.284 -23.455 1.00 91.44 97 SER A O 1
ATOM 753 N N . LYS A 1 98 ? 10.927 -2.302 -23.888 1.00 90.56 98 LYS A N 1
ATOM 754 C CA . LYS A 1 98 ? 11.879 -3.099 -23.090 1.00 90.56 98 LYS A CA 1
ATOM 755 C C . LYS A 1 98 ? 11.925 -2.746 -21.597 1.00 90.56 98 LYS A C 1
ATOM 757 O O . LYS A 1 98 ? 12.799 -3.237 -20.885 1.00 90.56 98 LYS A O 1
ATOM 762 N N . GLN A 1 99 ? 10.964 -1.972 -21.098 1.00 91.81 99 GLN A N 1
ATOM 763 C CA . GLN A 1 99 ? 10.833 -1.647 -19.679 1.00 91.81 99 GLN A CA 1
ATOM 764 C C . GLN A 1 99 ? 10.160 -2.782 -18.890 1.00 91.81 99 GLN A C 1
ATOM 766 O O . GLN A 1 99 ? 9.441 -3.599 -19.472 1.00 91.81 99 GLN A O 1
ATOM 771 N N . PRO A 1 100 ? 10.359 -2.846 -17.561 1.00 91.88 100 PRO A N 1
ATOM 772 C CA . PRO A 1 100 ? 9.581 -3.698 -16.663 1.00 91.88 100 PRO A CA 1
ATOM 773 C C . PRO A 1 100 ? 8.065 -3.631 -16.913 1.00 91.88 100 PRO A C 1
ATOM 775 O O . PRO A 1 100 ? 7.501 -2.545 -17.007 1.00 91.88 100 PRO A O 1
ATOM 778 N N . VAL A 1 101 ? 7.391 -4.785 -16.987 1.00 92.00 101 VAL A N 1
ATOM 779 C CA . VAL A 1 101 ? 5.918 -4.826 -17.088 1.00 92.00 101 VAL A CA 1
ATOM 780 C C . VAL A 1 101 ? 5.248 -4.350 -15.797 1.00 92.00 101 VAL A C 1
ATOM 782 O O . VAL A 1 101 ? 5.858 -4.375 -14.728 1.00 92.00 101 VAL A O 1
ATOM 785 N N . ALA A 1 102 ? 3.985 -3.936 -15.886 1.00 89.75 102 ALA A N 1
ATOM 786 C CA . ALA A 1 102 ? 3.200 -3.517 -14.732 1.00 89.75 102 ALA A CA 1
ATOM 787 C C . ALA A 1 102 ? 2.518 -4.703 -14.030 1.00 89.75 102 ALA A C 1
ATOM 789 O O . ALA A 1 102 ? 2.137 -5.696 -14.656 1.00 89.75 102 ALA A O 1
ATOM 790 N N . GLY A 1 103 ? 2.298 -4.536 -12.724 1.00 88.00 103 GLY A N 1
ATOM 791 C CA . GLY A 1 103 ? 1.454 -5.412 -11.918 1.00 88.00 103 GLY A CA 1
ATOM 792 C C . GLY A 1 103 ? 2.174 -6.619 -11.316 1.00 88.00 103 GLY A C 1
ATOM 793 O O . GLY A 1 103 ? 3.059 -7.229 -11.916 1.00 88.00 103 GLY A O 1
ATOM 794 N N . ARG A 1 104 ? 1.740 -6.994 -10.110 1.00 87.31 104 ARG A N 1
ATOM 795 C CA . ARG A 1 104 ? 2.297 -8.121 -9.351 1.00 87.31 104 ARG A CA 1
ATOM 796 C C . ARG A 1 104 ? 2.119 -9.465 -10.061 1.00 87.31 104 ARG A C 1
ATOM 798 O O . ARG A 1 104 ? 3.057 -10.248 -10.096 1.00 87.31 104 ARG A O 1
ATOM 805 N N . GLY A 1 105 ? 0.946 -9.714 -10.656 1.00 85.69 105 GLY A N 1
ATOM 806 C CA . GLY A 1 105 ? 0.634 -10.987 -11.326 1.00 85.69 105 GLY A CA 1
ATOM 807 C C . GLY A 1 105 ? 1.556 -11.313 -12.505 1.00 85.69 105 GLY A C 1
ATOM 808 O O . GLY A 1 105 ? 1.767 -12.478 -12.813 1.00 85.69 105 GLY A O 1
ATOM 809 N N . ASN A 1 106 ? 2.171 -10.289 -13.100 1.00 86.88 106 ASN A N 1
ATOM 810 C CA . ASN A 1 106 ? 3.114 -10.433 -14.205 1.00 86.88 106 ASN A CA 1
ATOM 811 C C . ASN A 1 106 ? 4.578 -10.399 -13.738 1.00 86.88 106 ASN A C 1
ATOM 813 O O . ASN A 1 106 ? 5.467 -10.196 -14.560 1.00 86.88 106 ASN A O 1
ATOM 817 N N . ASN A 1 107 ? 4.846 -10.513 -12.429 1.00 86.38 107 ASN A N 1
ATOM 818 C CA . ASN A 1 107 ? 6.168 -10.256 -11.840 1.00 86.38 107 ASN A CA 1
ATOM 819 C C . ASN A 1 107 ? 6.741 -8.895 -12.285 1.00 86.38 107 ASN A C 1
ATOM 821 O O . ASN A 1 107 ? 7.928 -8.742 -12.595 1.00 86.38 107 ASN A O 1
ATOM 825 N N . GLY A 1 108 ? 5.853 -7.904 -12.372 1.00 89.19 108 GLY A N 1
ATOM 826 C CA . GLY A 1 108 ? 6.152 -6.573 -12.863 1.00 89.19 108 GLY A CA 1
ATOM 827 C C . GLY A 1 108 ? 7.091 -5.785 -11.961 1.00 89.19 108 GLY A C 1
ATOM 828 O O . GLY A 1 108 ? 7.376 -6.168 -10.828 1.00 89.19 108 GLY A O 1
ATOM 829 N N . GLY A 1 109 ? 7.612 -4.681 -12.483 1.00 89.00 109 GLY A N 1
ATOM 830 C CA . GLY A 1 109 ? 8.426 -3.753 -11.706 1.00 89.00 109 GLY A CA 1
ATOM 831 C C . GLY A 1 109 ? 7.620 -2.720 -10.943 1.00 89.00 109 GLY A C 1
ATOM 832 O O . GLY A 1 109 ? 6.417 -2.559 -11.145 1.00 89.00 109 GLY A O 1
ATOM 833 N N . HIS A 1 110 ? 8.335 -2.013 -10.073 1.00 90.31 110 HIS A N 1
ATOM 834 C CA . HIS A 1 110 ? 7.840 -0.809 -9.422 1.00 90.31 110 HIS A CA 1
ATOM 835 C C . HIS A 1 110 ? 7.977 0.378 -10.369 1.00 90.31 110 HIS A C 1
ATOM 837 O O . HIS A 1 110 ? 8.927 0.453 -11.151 1.00 90.31 110 HIS A O 1
ATOM 843 N N . ARG A 1 111 ? 7.018 1.301 -10.302 1.00 91.00 111 ARG A N 1
ATOM 844 C CA . ARG A 1 111 ? 7.072 2.549 -11.058 1.00 91.00 111 ARG A CA 1
ATOM 845 C C . ARG A 1 111 ? 7.890 3.561 -10.265 1.00 91.00 111 ARG A C 1
ATOM 847 O O . ARG A 1 111 ? 7.547 3.853 -9.128 1.00 91.00 111 ARG A O 1
ATOM 854 N N . LEU A 1 112 ? 8.930 4.097 -10.891 1.00 91.12 112 LEU A N 1
ATOM 855 C CA . LEU A 1 112 ? 9.632 5.284 -10.421 1.00 91.12 112 LEU A CA 1
ATOM 856 C C . LEU A 1 112 ? 9.102 6.472 -11.229 1.00 91.12 112 LEU A C 1
ATOM 858 O O . LEU A 1 112 ? 9.293 6.518 -12.444 1.00 91.12 112 LEU A O 1
ATOM 862 N N . GLY A 1 113 ? 8.354 7.361 -10.588 1.00 92.50 113 GLY A N 1
ATOM 863 C CA . GLY A 1 113 ? 7.828 8.566 -11.211 1.00 92.50 113 GLY A CA 1
ATOM 864 C C . GLY A 1 113 ? 8.793 9.746 -11.117 1.00 92.50 113 GLY A C 1
ATOM 865 O O . GLY A 1 113 ? 9.928 9.650 -10.643 1.00 92.50 113 GLY A O 1
ATOM 866 N N . GLU A 1 114 ? 8.312 10.890 -11.594 1.00 94.31 114 GLU A N 1
ATOM 867 C CA . GLU A 1 114 ? 9.060 12.146 -11.561 1.00 94.31 114 GLU A CA 1
ATOM 868 C C . GLU A 1 114 ? 9.320 12.602 -10.124 1.00 94.31 114 GLU A C 1
ATOM 870 O O . GLU A 1 114 ? 10.422 13.047 -9.825 1.00 94.31 114 GLU A O 1
ATOM 875 N N . MET A 1 115 ? 8.352 12.414 -9.223 1.00 95.88 115 MET A N 1
ATOM 876 C CA . MET A 1 115 ? 8.476 12.789 -7.810 1.00 95.88 115 MET A CA 1
ATOM 877 C C . MET A 1 115 ? 9.585 11.998 -7.112 1.00 95.88 115 MET A C 1
ATOM 879 O O . MET A 1 115 ? 10.394 12.552 -6.376 1.00 95.88 115 MET A O 1
ATOM 883 N N . GLU A 1 116 ? 9.680 10.699 -7.381 1.00 93.88 116 GLU A N 1
ATOM 884 C CA . GLU A 1 116 ? 10.742 9.863 -6.832 1.00 93.88 116 GLU A CA 1
ATOM 885 C C . GLU A 1 116 ? 12.106 10.251 -7.423 1.00 93.88 116 GLU A C 1
ATOM 887 O O . GLU A 1 116 ? 13.106 10.299 -6.704 1.00 93.88 116 GLU A O 1
ATOM 892 N N . SER A 1 117 ? 12.150 10.591 -8.715 1.00 90.75 117 SER A N 1
ATOM 893 C CA . SER A 1 117 ? 13.366 11.076 -9.373 1.00 90.75 117 SER A CA 1
ATOM 894 C C . SER A 1 117 ? 13.848 12.411 -8.793 1.00 90.75 117 SER A C 1
ATOM 896 O O . SER A 1 117 ? 15.048 12.569 -8.553 1.00 90.75 117 SER A O 1
ATOM 898 N N . THR A 1 118 ? 12.947 13.367 -8.540 1.00 93.38 118 THR A N 1
ATOM 899 C CA . THR A 1 118 ? 13.313 14.661 -7.942 1.00 93.38 118 THR A CA 1
ATOM 900 C C . THR A 1 118 ? 13.781 14.502 -6.501 1.00 93.38 118 THR A C 1
ATOM 902 O O . THR A 1 118 ? 14.771 15.127 -6.124 1.00 93.38 118 THR A O 1
ATOM 905 N N . CYS A 1 119 ? 13.172 13.608 -5.716 1.00 94.75 119 CYS A N 1
ATOM 906 C CA . CYS A 1 119 ? 13.656 13.284 -4.373 1.00 94.75 119 CYS A CA 1
ATOM 907 C C . CYS A 1 119 ? 15.088 12.718 -4.382 1.00 94.75 119 CYS A C 1
ATOM 909 O O . CYS A 1 119 ? 15.911 13.111 -3.554 1.00 94.75 119 CYS A O 1
ATOM 911 N N . ILE A 1 120 ? 15.422 11.825 -5.322 1.00 93.50 120 ILE A N 1
ATOM 912 C CA . ILE A 1 120 ? 16.786 11.273 -5.445 1.00 93.50 120 ILE A CA 1
ATOM 913 C C . ILE A 1 120 ? 17.787 12.369 -5.832 1.00 93.50 120 ILE A C 1
ATOM 915 O O . ILE A 1 120 ? 18.888 12.424 -5.275 1.00 93.50 120 ILE A O 1
ATOM 919 N N . ALA A 1 121 ? 17.402 13.248 -6.760 1.00 90.81 121 ALA A N 1
ATOM 920 C CA . ALA A 1 121 ? 18.230 14.372 -7.184 1.00 90.81 121 ALA A CA 1
ATOM 921 C C . ALA A 1 121 ? 18.470 15.375 -6.042 1.00 90.81 121 ALA A C 1
ATOM 923 O O . ALA A 1 121 ? 19.604 15.807 -5.852 1.00 90.81 121 ALA A O 1
ATOM 924 N N . ALA A 1 122 ? 17.442 15.685 -5.243 1.00 95.25 122 ALA A N 1
ATOM 925 C CA . ALA A 1 122 ? 17.543 16.585 -4.091 1.00 95.25 122 ALA A CA 1
ATOM 926 C C . ALA A 1 122 ? 18.531 16.078 -3.027 1.00 95.25 122 ALA A C 1
ATOM 928 O O . ALA A 1 122 ? 19.256 16.866 -2.428 1.00 95.25 122 ALA A O 1
ATOM 929 N N . ASN A 1 123 ? 18.616 14.758 -2.844 1.00 94.94 123 ASN A N 1
ATOM 930 C CA . ASN A 1 123 ? 19.596 14.130 -1.955 1.00 94.94 123 ASN A CA 1
ATOM 931 C C . ASN A 1 123 ? 21.026 14.100 -2.531 1.00 94.94 123 ASN A C 1
ATOM 933 O O . ASN A 1 123 ? 21.946 13.647 -1.854 1.00 94.94 123 ASN A O 1
ATOM 937 N N . GLY A 1 124 ? 21.234 14.511 -3.788 1.00 94.00 124 GLY A N 1
ATOM 938 C CA . GLY A 1 124 ? 22.537 14.448 -4.458 1.00 94.00 124 GLY A CA 1
ATOM 939 C C . GLY A 1 124 ? 22.989 13.028 -4.825 1.00 94.00 124 GLY A C 1
ATOM 940 O O . GLY A 1 124 ? 24.152 12.811 -5.166 1.00 94.00 124 GLY A O 1
ATOM 941 N N . ALA A 1 125 ? 22.091 12.038 -4.789 1.00 93.69 125 ALA A N 1
ATOM 942 C CA . ALA A 1 125 ? 22.417 10.628 -5.004 1.00 93.69 125 ALA A CA 1
ATOM 943 C C . ALA A 1 125 ? 22.459 10.255 -6.501 1.00 93.69 125 ALA A C 1
ATOM 945 O O . ALA A 1 125 ? 21.769 9.340 -6.963 1.00 93.69 125 ALA A O 1
ATOM 946 N N . ALA A 1 126 ? 23.303 10.947 -7.272 1.00 88.75 126 ALA A N 1
ATOM 947 C CA . ALA A 1 126 ? 23.406 10.782 -8.725 1.00 88.75 126 ALA A CA 1
ATOM 948 C C . ALA A 1 126 ? 23.768 9.346 -9.151 1.00 88.75 126 ALA A C 1
ATOM 950 O O . ALA A 1 126 ? 23.276 8.858 -10.165 1.00 88.75 126 ALA A O 1
ATOM 951 N N . LEU A 1 127 ? 24.583 8.634 -8.363 1.00 91.38 127 LEU A N 1
ATOM 952 C CA . LEU A 1 127 ? 24.940 7.237 -8.641 1.00 91.38 127 LEU A CA 1
ATOM 953 C C . LEU A 1 127 ? 23.758 6.272 -8.479 1.00 91.38 127 LEU A C 1
ATOM 955 O O . LEU A 1 127 ? 23.683 5.285 -9.205 1.00 91.38 127 LEU A O 1
ATOM 959 N N . VAL A 1 128 ? 22.829 6.565 -7.565 1.00 89.88 128 VAL A N 1
ATOM 960 C CA . VAL A 1 128 ? 21.617 5.759 -7.342 1.00 89.88 128 VAL A CA 1
ATOM 961 C C . VAL A 1 128 ? 20.602 6.023 -8.438 1.00 89.88 128 VAL A C 1
ATOM 963 O O . VAL A 1 128 ? 20.071 5.081 -9.022 1.00 89.88 128 VAL A O 1
ATOM 966 N N . HIS A 1 129 ? 20.397 7.297 -8.793 1.00 86.00 129 HIS A N 1
ATOM 967 C CA . HIS A 1 129 ? 19.669 7.618 -10.021 1.00 86.00 129 HIS A CA 1
ATOM 968 C C . HIS A 1 129 ? 20.297 6.859 -11.184 1.00 86.00 129 HIS A C 1
ATOM 970 O O . HIS A 1 129 ? 19.582 6.252 -11.983 1.00 86.00 129 HIS A O 1
ATOM 976 N N . LYS A 1 130 ? 21.643 6.761 -11.178 1.00 86.31 130 LYS A N 1
ATOM 977 C CA . LYS A 1 130 ? 22.373 6.056 -12.211 1.00 86.31 130 LYS A CA 1
ATOM 978 C C . LYS A 1 130 ? 22.248 4.511 -12.201 1.00 86.31 130 LYS A C 1
ATOM 980 O O . LYS A 1 130 ? 22.379 3.855 -13.232 1.00 86.31 130 LYS A O 1
ATOM 985 N N . SER A 1 131 ? 21.996 3.869 -11.079 1.00 87.62 131 SER A N 1
ATOM 986 C CA . SER A 1 131 ? 21.807 2.414 -11.085 1.00 87.62 131 SER A CA 1
ATOM 987 C C . SER A 1 131 ? 20.410 2.032 -11.588 1.00 87.62 131 SER A C 1
ATOM 989 O O . SER A 1 131 ? 20.245 0.988 -12.220 1.00 87.62 131 SER A O 1
ATOM 991 N N . LEU A 1 132 ? 19.414 2.903 -11.396 1.00 86.88 132 LEU A N 1
ATOM 992 C CA . LEU A 1 132 ? 18.014 2.630 -11.736 1.00 86.88 132 LEU A CA 1
ATOM 993 C C . LEU A 1 132 ? 17.765 2.496 -13.251 1.00 86.88 132 LEU A C 1
ATOM 995 O O . LEU A 1 132 ? 17.168 1.509 -13.683 1.00 86.88 132 LEU A O 1
ATOM 999 N N . TRP A 1 133 ? 18.272 3.416 -14.083 1.00 84.62 133 TRP A N 1
ATOM 1000 C CA . TRP A 1 133 ? 18.214 3.273 -15.557 1.00 84.62 133 TRP A CA 1
ATOM 1001 C C . TRP A 1 133 ? 18.967 2.033 -16.045 1.00 84.62 133 TRP A C 1
ATOM 1003 O O . TRP A 1 133 ? 18.485 1.340 -16.941 1.00 84.62 133 TRP A O 1
ATOM 1013 N N . GLN A 1 134 ? 20.105 1.696 -15.426 1.00 87.81 134 GLN A N 1
ATOM 1014 C CA . GLN A 1 134 ? 20.863 0.494 -15.787 1.00 87.81 134 GLN A CA 1
ATOM 1015 C C . GLN A 1 134 ? 20.080 -0.798 -15.503 1.00 87.81 134 GLN A C 1
ATOM 1017 O O . GLN A 1 134 ? 20.158 -1.751 -16.280 1.00 87.81 134 GLN A O 1
ATOM 1022 N N . GLN A 1 135 ? 19.306 -0.829 -14.417 1.00 88.06 135 GLN A N 1
ATOM 1023 C CA . GLN A 1 135 ? 18.468 -1.971 -14.040 1.00 88.06 135 GLN A CA 1
ATOM 1024 C C . GLN A 1 135 ? 17.157 -2.060 -14.844 1.00 88.06 135 GLN A C 1
ATOM 1026 O O . GLN A 1 135 ? 16.600 -3.154 -14.992 1.00 88.06 135 GLN A O 1
ATOM 1031 N N . SER A 1 136 ? 16.675 -0.937 -15.382 1.00 89.25 136 SER A N 1
ATOM 1032 C CA . SER A 1 136 ? 15.470 -0.867 -16.214 1.00 89.25 136 SER A CA 1
ATOM 1033 C C . SER A 1 136 ? 15.725 -1.390 -17.637 1.00 89.25 136 SER A C 1
ATOM 1035 O O . SER A 1 136 ? 15.528 -2.582 -17.907 1.00 89.25 136 SER A O 1
ATOM 1037 N N . ASP A 1 137 ? 16.179 -0.518 -18.538 1.00 90.81 137 ASP A N 1
ATOM 1038 C CA . ASP A 1 137 ? 16.194 -0.704 -19.993 1.00 90.81 137 ASP A CA 1
ATOM 1039 C C . ASP A 1 137 ? 17.556 -0.346 -20.609 1.00 90.81 137 ASP A C 1
ATOM 1041 O O . ASP A 1 137 ? 17.631 0.239 -21.692 1.00 90.81 137 ASP A O 1
ATOM 1045 N N . LYS A 1 138 ? 18.651 -0.737 -19.939 1.00 90.81 138 LYS A N 1
ATOM 1046 C CA . LYS A 1 138 ? 20.015 -0.606 -20.476 1.00 90.81 138 LYS A CA 1
ATOM 1047 C C . LYS A 1 138 ? 20.114 -1.219 -21.877 1.00 90.81 138 LYS A C 1
ATOM 1049 O O . LYS A 1 138 ? 19.818 -2.402 -22.067 1.00 90.81 138 LYS A O 1
ATOM 1054 N N . SER A 1 139 ? 20.598 -0.435 -22.841 1.00 90.75 139 SER A N 1
ATOM 1055 C CA . SER A 1 139 ? 20.876 -0.904 -24.197 1.00 90.75 139 SER A CA 1
ATOM 1056 C C . SER A 1 139 ? 22.176 -0.313 -24.754 1.00 90.75 139 SER A C 1
ATOM 1058 O O . SER A 1 139 ? 22.566 0.799 -24.405 1.00 90.75 139 SER A O 1
ATOM 1060 N N . CYS A 1 140 ? 22.867 -1.081 -25.599 1.00 91.00 140 CYS A N 1
ATOM 1061 C CA . CYS A 1 140 ? 24.134 -0.692 -26.222 1.00 91.00 140 CYS A CA 1
ATOM 1062 C C . CYS A 1 140 ? 23.950 -0.661 -27.742 1.00 91.00 140 CYS A C 1
ATOM 1064 O O . CYS A 1 140 ? 23.500 -1.657 -28.316 1.00 91.00 140 CYS A O 1
ATOM 1066 N N . TRP A 1 141 ? 24.309 0.452 -28.379 1.00 90.75 141 TRP A N 1
ATOM 1067 C CA . TRP A 1 141 ? 24.149 0.672 -29.821 1.00 90.75 141 TRP A CA 1
ATOM 1068 C C . TRP A 1 141 ? 25.358 1.405 -30.401 1.00 90.75 141 TRP A C 1
ATOM 1070 O O . TRP A 1 141 ? 26.112 2.040 -29.667 1.00 90.75 141 TRP A O 1
ATOM 1080 N N . ARG A 1 142 ? 25.505 1.357 -31.729 1.00 90.00 142 ARG A N 1
ATOM 1081 C CA . ARG A 1 142 ? 26.512 2.127 -32.466 1.00 90.00 142 ARG A CA 1
ATOM 1082 C C . ARG A 1 142 ? 25.903 3.371 -33.086 1.00 90.00 142 ARG A C 1
ATOM 1084 O O . ARG A 1 142 ? 25.044 3.273 -33.961 1.00 90.00 142 ARG A O 1
ATOM 1091 N N . TYR A 1 143 ? 26.345 4.539 -32.651 1.00 88.69 143 TYR A N 1
ATOM 1092 C CA . TYR A 1 143 ? 25.890 5.825 -33.155 1.00 88.69 143 TYR A CA 1
ATOM 1093 C C . TYR A 1 143 ? 26.798 6.332 -34.269 1.00 88.69 143 TYR A C 1
ATOM 1095 O O . TYR A 1 143 ? 28.022 6.319 -34.147 1.00 88.69 143 TYR A O 1
ATOM 1103 N N . CYS A 1 144 ? 26.193 6.796 -35.356 1.00 87.56 144 CYS A N 1
ATOM 1104 C CA . CYS A 1 144 ? 26.902 7.497 -36.416 1.00 87.56 144 CYS A CA 1
ATOM 1105 C C . CYS A 1 144 ? 26.682 9.010 -36.297 1.00 87.56 144 CYS A C 1
ATOM 1107 O O . CYS A 1 144 ? 25.586 9.444 -35.942 1.00 87.56 144 CYS A O 1
ATOM 1109 N N . LYS A 1 145 ? 27.667 9.816 -36.717 1.00 83.19 145 LYS A N 1
ATOM 1110 C CA . LYS A 1 145 ? 27.552 11.284 -36.846 1.00 83.19 145 LYS A CA 1
ATOM 1111 C C . LYS A 1 145 ? 26.363 11.736 -37.702 1.00 83.19 145 LYS A C 1
ATOM 1113 O O . LYS A 1 145 ? 25.886 12.855 -37.554 1.00 83.19 145 LYS A O 1
ATOM 1118 N N . CYS A 1 146 ? 25.854 10.880 -38.592 1.00 80.50 146 CYS A N 1
ATOM 1119 C CA . CYS A 1 146 ? 24.650 11.179 -39.365 1.00 80.50 146 CYS A CA 1
ATOM 1120 C C . CYS A 1 146 ? 23.369 11.207 -38.511 1.00 80.50 146 CYS A C 1
ATOM 1122 O O . CYS A 1 146 ? 22.317 11.576 -39.036 1.00 80.50 146 CYS A O 1
ATOM 1124 N N . GLY A 1 147 ? 23.448 10.830 -37.233 1.00 80.56 147 GLY A N 1
ATOM 1125 C CA . GLY A 1 147 ? 22.338 10.838 -36.296 1.00 80.56 147 GLY A CA 1
ATOM 1126 C C . GLY A 1 147 ? 21.490 9.581 -36.357 1.00 80.56 147 GLY A C 1
ATOM 1127 O O . GLY A 1 147 ? 20.280 9.702 -36.238 1.00 80.56 147 GLY A O 1
ATOM 1128 N N . VAL A 1 148 ? 22.079 8.400 -36.597 1.00 84.75 148 VAL A N 1
ATOM 1129 C CA . VAL A 1 148 ? 21.370 7.106 -36.702 1.00 84.75 148 VAL A CA 1
ATOM 1130 C C . VAL A 1 148 ? 21.983 6.078 -35.752 1.00 84.75 148 VAL A C 1
ATOM 1132 O O . VAL A 1 148 ? 23.207 5.969 -35.647 1.00 84.75 148 VAL A O 1
ATOM 1135 N N . TYR A 1 149 ? 21.116 5.311 -35.085 1.00 87.31 149 TYR A N 1
ATOM 1136 C CA . TYR A 1 149 ? 21.495 4.179 -34.240 1.00 87.31 149 TYR A CA 1
ATOM 1137 C C . TYR A 1 149 ? 21.551 2.892 -35.065 1.00 87.31 149 TYR A C 1
ATOM 1139 O O . TYR A 1 149 ? 20.548 2.462 -35.630 1.00 87.31 149 TYR A O 1
ATOM 1147 N N . ASN A 1 150 ? 22.715 2.253 -35.093 1.00 87.69 150 ASN A N 1
ATOM 1148 C CA . ASN A 1 150 ? 22.960 0.983 -35.768 1.00 87.69 150 ASN A CA 1
ATOM 1149 C C . ASN A 1 150 ? 23.108 -0.143 -34.739 1.00 87.69 150 ASN A C 1
ATOM 1151 O O . ASN A 1 150 ? 23.464 0.097 -33.578 1.00 87.69 150 ASN A O 1
ATOM 1155 N N . ALA A 1 151 ? 22.840 -1.378 -35.172 1.00 86.69 151 ALA A N 1
ATOM 1156 C CA . ALA A 1 151 ? 23.064 -2.568 -34.357 1.00 86.69 151 ALA A CA 1
ATOM 1157 C C . ALA A 1 151 ? 24.519 -2.635 -33.866 1.00 86.69 151 ALA A C 1
ATOM 1159 O O . ALA A 1 151 ? 25.430 -2.135 -34.522 1.00 86.69 151 ALA A O 1
ATOM 1160 N N . LYS A 1 152 ? 24.737 -3.269 -32.711 1.00 85.44 152 LYS A N 1
ATOM 1161 C CA . LYS A 1 152 ? 26.067 -3.357 -32.092 1.00 85.44 152 LYS A CA 1
ATOM 1162 C C . LYS A 1 152 ? 27.101 -4.037 -33.002 1.00 85.44 152 LYS A C 1
ATOM 1164 O O . LYS A 1 152 ? 28.262 -3.650 -32.993 1.00 85.44 152 LYS A O 1
ATOM 1169 N N . ASP A 1 153 ? 26.653 -4.978 -33.828 1.00 87.12 153 ASP A N 1
ATOM 1170 C CA . ASP A 1 153 ? 27.509 -5.738 -34.746 1.00 87.12 153 ASP A CA 1
ATOM 1171 C C . ASP A 1 153 ? 27.679 -5.058 -36.119 1.00 87.12 153 ASP A C 1
ATOM 1173 O O . ASP A 1 153 ? 28.392 -5.568 -36.980 1.00 87.12 153 ASP A O 1
ATOM 1177 N N . ALA A 1 154 ? 27.044 -3.902 -36.350 1.00 84.94 154 ALA A N 1
ATOM 1178 C CA . ALA A 1 154 ? 27.147 -3.192 -37.622 1.00 84.94 154 ALA A CA 1
ATOM 1179 C C . ALA A 1 154 ? 28.548 -2.582 -37.803 1.00 84.94 154 ALA A C 1
ATOM 1181 O O . ALA A 1 154 ? 29.047 -1.878 -36.920 1.00 84.94 154 ALA A O 1
ATOM 1182 N N . LEU A 1 155 ? 29.167 -2.846 -38.957 1.00 83.94 155 LEU A N 1
ATOM 1183 C CA . LEU A 1 155 ? 30.481 -2.313 -39.346 1.00 83.94 155 LEU A CA 1
ATOM 1184 C C . LEU A 1 155 ? 30.379 -0.975 -40.090 1.00 83.94 155 LEU A C 1
ATOM 1186 O O . LEU A 1 155 ? 31.297 -0.163 -40.038 1.00 83.94 155 LEU A O 1
ATOM 1190 N N . GLU A 1 156 ? 29.253 -0.733 -40.754 1.00 87.88 156 GLU A N 1
ATOM 1191 C CA . GLU A 1 156 ? 28.975 0.492 -41.496 1.00 87.88 156 GLU A CA 1
ATOM 1192 C C . GLU A 1 156 ? 27.622 1.077 -41.091 1.00 87.88 156 GLU A C 1
ATOM 1194 O O . GLU A 1 156 ? 26.729 0.377 -40.603 1.00 87.88 156 GLU A O 1
ATOM 1199 N N . CYS A 1 157 ? 27.464 2.385 -41.283 1.00 85.12 157 CYS A N 1
ATOM 1200 C CA . CYS A 1 157 ? 26.165 3.011 -41.108 1.00 85.12 157 CYS A CA 1
ATOM 1201 C C . CYS A 1 157 ? 25.211 2.629 -42.246 1.00 85.12 157 CYS A C 1
ATOM 1203 O O . CYS A 1 157 ? 25.551 2.763 -43.419 1.00 85.12 157 CYS A O 1
ATOM 1205 N N . ILE A 1 158 ? 23.971 2.283 -41.891 1.00 83.69 158 ILE A N 1
ATOM 1206 C CA . ILE A 1 158 ? 22.909 1.924 -42.846 1.00 83.69 158 ILE A CA 1
ATOM 1207 C C . ILE A 1 158 ? 22.620 3.057 -43.852 1.00 83.69 158 ILE A C 1
ATOM 1209 O O . ILE A 1 158 ? 22.244 2.792 -44.989 1.00 83.69 158 ILE A O 1
ATOM 1213 N N . VAL A 1 159 ? 22.798 4.321 -43.447 1.00 85.56 159 VAL A N 1
ATOM 1214 C CA . VAL A 1 159 ? 22.431 5.490 -44.263 1.00 85.56 159 VAL A CA 1
ATOM 1215 C C . VAL A 1 159 ? 23.625 6.054 -45.030 1.00 85.56 159 VAL A C 1
ATOM 1217 O O . VAL A 1 159 ? 23.599 6.119 -46.254 1.00 85.56 159 VAL A O 1
ATOM 1220 N N . CYS A 1 160 ? 24.679 6.476 -44.328 1.00 84.75 160 CYS A N 1
ATOM 1221 C CA . CYS A 1 160 ? 25.824 7.148 -44.951 1.00 84.75 160 CYS A CA 1
ATOM 1222 C C . CYS A 1 160 ? 26.972 6.208 -45.333 1.00 84.75 160 CYS A C 1
ATOM 1224 O O . CYS A 1 160 ? 27.964 6.686 -45.878 1.00 84.75 160 CYS A O 1
ATOM 1226 N N . LYS A 1 161 ? 26.873 4.904 -45.028 1.00 85.12 161 LYS A N 1
ATOM 1227 C CA . LYS A 1 161 ? 27.919 3.891 -45.279 1.00 85.12 161 LYS A CA 1
ATOM 1228 C C . LYS A 1 161 ? 29.300 4.241 -44.710 1.00 85.12 161 LYS A C 1
ATOM 1230 O O . LYS A 1 161 ? 30.314 3.680 -45.105 1.00 85.12 161 LYS A O 1
ATOM 1235 N N . SER A 1 162 ? 29.363 5.176 -43.764 1.00 84.06 162 SER A N 1
ATOM 1236 C CA . SER A 1 162 ? 30.603 5.513 -43.075 1.00 84.06 162 SER A CA 1
ATOM 1237 C C . SER A 1 162 ? 30.931 4.442 -42.040 1.00 84.06 162 SER A C 1
ATOM 1239 O O . SER A 1 162 ? 30.040 3.994 -41.314 1.00 84.06 162 SER A O 1
ATOM 1241 N N . MET A 1 163 ? 32.214 4.115 -41.913 1.00 81.94 163 MET A N 1
ATOM 1242 C CA . MET A 1 163 ? 32.733 3.219 -40.871 1.00 81.94 163 MET A CA 1
ATOM 1243 C C . MET A 1 163 ? 32.996 3.939 -39.536 1.00 81.94 163 MET A C 1
ATOM 1245 O O . MET A 1 163 ? 33.303 3.302 -38.534 1.00 81.94 163 MET A O 1
ATOM 1249 N N . GLU A 1 164 ? 32.851 5.268 -39.493 1.00 84.56 164 GLU A N 1
ATOM 1250 C CA . GLU A 1 164 ? 32.973 6.061 -38.266 1.00 84.56 164 GLU A CA 1
ATOM 1251 C C . GLU A 1 164 ? 31.732 5.890 -37.370 1.00 84.56 164 GLU A C 1
ATOM 1253 O O . GLU A 1 164 ? 30.796 6.699 -37.396 1.00 84.56 164 GLU A O 1
ATOM 1258 N N . LEU A 1 165 ? 31.718 4.808 -36.591 1.00 87.31 165 LEU A N 1
ATOM 1259 C CA . LEU A 1 165 ? 30.680 4.479 -35.613 1.00 87.31 165 LEU A CA 1
ATOM 1260 C C . LEU A 1 165 ? 31.237 4.546 -34.186 1.00 87.31 165 LEU A C 1
ATOM 1262 O O . LEU A 1 165 ? 32.320 4.035 -33.912 1.00 87.31 165 LEU A O 1
ATOM 1266 N N . GLN A 1 166 ? 30.474 5.140 -33.268 1.00 89.06 166 GLN A N 1
ATOM 1267 C CA . GLN A 1 166 ? 30.805 5.221 -31.845 1.00 89.06 166 GLN A CA 1
ATOM 1268 C C . GLN A 1 166 ? 29.885 4.314 -31.024 1.00 89.06 166 GLN A C 1
ATOM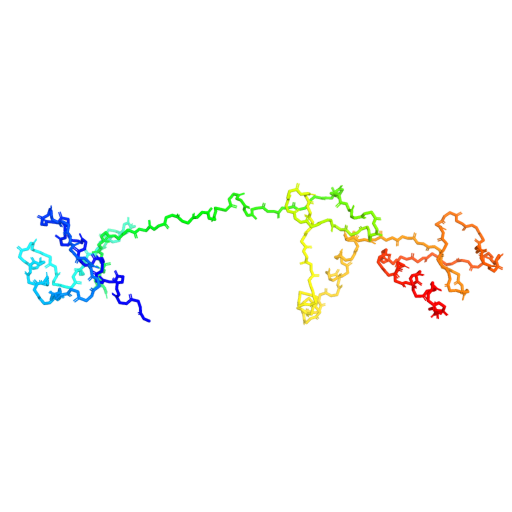 1270 O O . GLN A 1 166 ? 28.665 4.368 -31.170 1.00 89.06 166 GLN A O 1
ATOM 1275 N N . ASP A 1 167 ? 30.450 3.523 -30.115 1.00 90.62 167 ASP A N 1
ATOM 1276 C CA . ASP A 1 167 ? 29.661 2.739 -29.163 1.00 90.62 167 ASP A CA 1
ATOM 1277 C C . ASP A 1 167 ? 29.069 3.657 -28.078 1.00 90.62 167 ASP A C 1
ATOM 1279 O O . ASP A 1 167 ? 29.789 4.401 -27.407 1.00 90.62 167 ASP A O 1
ATOM 1283 N N . ILE A 1 168 ? 27.747 3.605 -27.902 1.00 90.38 168 ILE A N 1
ATOM 1284 C CA . ILE A 1 168 ? 27.006 4.397 -26.914 1.00 90.38 168 ILE A CA 1
ATOM 1285 C C . ILE A 1 168 ? 26.099 3.480 -26.084 1.00 90.38 168 ILE A C 1
ATOM 1287 O O . ILE A 1 168 ? 25.418 2.589 -26.603 1.00 90.38 168 ILE A O 1
ATOM 1291 N N . GLU A 1 169 ? 26.055 3.734 -24.774 1.00 90.12 169 GLU A N 1
ATOM 1292 C CA . GLU A 1 169 ? 25.068 3.153 -23.864 1.00 90.12 169 GLU A CA 1
ATOM 1293 C C . GLU A 1 169 ? 23.941 4.160 -23.600 1.00 90.12 169 GLU A C 1
ATOM 1295 O O . GLU A 1 169 ? 24.167 5.215 -23.009 1.00 90.12 169 GLU A O 1
ATOM 1300 N N . VAL A 1 170 ? 22.721 3.824 -24.019 1.00 90.00 170 VAL A N 1
ATOM 1301 C CA . VAL A 1 170 ? 21.512 4.638 -23.803 1.00 90.00 170 VAL A CA 1
ATOM 1302 C C . VAL A 1 170 ? 20.337 3.754 -23.376 1.00 90.00 170 VAL A C 1
ATOM 1304 O O . VAL A 1 170 ? 20.293 2.570 -23.738 1.00 90.00 170 VAL A O 1
ATOM 1307 N N . PRO A 1 171 ? 19.359 4.293 -22.626 1.00 92.19 171 PRO A N 1
ATOM 1308 C CA . PRO A 1 171 ? 18.085 3.616 -22.408 1.00 92.19 171 PRO A CA 1
ATOM 1309 C C . PRO A 1 171 ? 17.416 3.276 -23.743 1.00 92.19 171 PRO A C 1
ATOM 1311 O O . PRO A 1 171 ? 17.456 4.068 -24.689 1.00 92.19 171 PRO A O 1
ATOM 1314 N N . TYR A 1 172 ? 16.784 2.107 -23.834 1.00 92.44 172 TYR A N 1
ATOM 1315 C CA . TYR A 1 172 ? 16.084 1.711 -25.057 1.00 92.44 172 TYR A CA 1
ATOM 1316 C C . TYR A 1 172 ? 14.945 2.682 -25.401 1.00 92.44 172 TYR A C 1
ATOM 1318 O O . TYR A 1 172 ? 14.700 2.976 -26.569 1.00 92.44 172 TYR A O 1
ATOM 1326 N N . THR A 1 173 ? 14.288 3.221 -24.378 1.00 92.69 173 THR A N 1
ATOM 1327 C CA . THR A 1 173 ? 13.257 4.257 -24.514 1.00 92.69 173 THR A CA 1
ATOM 1328 C C . THR A 1 173 ? 13.745 5.533 -25.195 1.00 92.69 173 THR A C 1
ATOM 1330 O O . THR A 1 173 ? 13.021 6.091 -26.014 1.00 92.69 173 THR A O 1
ATOM 1333 N N . TRP A 1 174 ? 14.986 5.958 -24.939 1.00 91.75 174 TRP A N 1
ATOM 1334 C CA . TRP A 1 174 ? 15.583 7.097 -25.642 1.00 91.75 174 TRP A CA 1
ATOM 1335 C C . TRP A 1 174 ? 15.764 6.809 -27.135 1.00 91.75 174 TRP A C 1
ATOM 1337 O O . TRP A 1 174 ? 15.403 7.627 -27.977 1.00 91.75 174 TRP A O 1
ATOM 1347 N N . LYS A 1 175 ? 16.261 5.612 -27.476 1.00 90.81 175 LYS A N 1
ATOM 1348 C CA . LYS A 1 175 ? 16.359 5.184 -28.877 1.00 90.81 175 LYS A CA 1
ATOM 1349 C C . LYS A 1 175 ? 14.984 5.204 -29.552 1.00 90.81 175 LYS A C 1
ATOM 1351 O O . LYS A 1 175 ? 14.869 5.729 -30.655 1.00 90.81 175 LYS A O 1
ATOM 1356 N N . LEU A 1 176 ? 13.969 4.640 -28.892 1.00 92.88 176 LEU A N 1
ATOM 1357 C CA . LEU A 1 176 ? 12.605 4.585 -29.418 1.00 92.88 176 LEU A CA 1
ATOM 1358 C C . LEU A 1 176 ? 12.069 5.993 -29.714 1.00 92.88 176 LEU A C 1
ATOM 1360 O O . LEU A 1 176 ? 11.579 6.224 -30.813 1.00 92.88 176 LEU A O 1
ATOM 1364 N N . LEU A 1 177 ? 12.264 6.943 -28.793 1.00 93.12 177 LEU A N 1
ATOM 1365 C CA . LEU A 1 177 ? 11.898 8.346 -28.995 1.00 93.12 177 LEU A CA 1
ATOM 1366 C C . LEU A 1 177 ? 12.599 8.955 -30.220 1.00 93.12 177 LEU A C 1
ATOM 1368 O O . LEU A 1 177 ? 11.961 9.622 -31.032 1.00 93.12 177 LEU A O 1
ATOM 1372 N N . CYS A 1 178 ? 13.905 8.727 -30.381 1.00 91.06 178 CYS A N 1
ATOM 1373 C CA . CYS A 1 178 ? 14.629 9.218 -31.554 1.00 91.06 178 CYS A CA 1
ATOM 1374 C C . CYS A 1 178 ? 14.106 8.605 -32.860 1.00 91.06 178 CYS A C 1
ATOM 1376 O O . CYS A 1 178 ? 14.034 9.303 -33.870 1.00 91.06 178 CYS A O 1
ATOM 1378 N N . ASP A 1 179 ? 13.758 7.318 -32.861 1.00 89.00 179 ASP A N 1
ATOM 1379 C CA . ASP A 1 179 ? 13.220 6.638 -34.041 1.00 89.00 179 ASP A CA 1
ATOM 1380 C C . ASP A 1 179 ? 11.810 7.155 -34.391 1.00 89.00 179 ASP A C 1
ATOM 1382 O O . ASP A 1 179 ? 11.534 7.407 -35.565 1.00 89.00 179 ASP A O 1
ATOM 1386 N N . GLU A 1 180 ? 10.953 7.405 -33.395 1.00 93.12 180 GLU A N 1
ATOM 1387 C CA . GLU A 1 180 ? 9.628 8.023 -33.577 1.00 93.12 180 GLU A CA 1
ATOM 1388 C C . GLU A 1 180 ? 9.731 9.461 -34.113 1.00 93.12 180 GLU A C 1
ATOM 1390 O O . GLU A 1 180 ? 9.049 9.820 -35.072 1.00 93.12 180 GLU A O 1
ATOM 1395 N N . LEU A 1 181 ? 10.644 10.277 -33.575 1.00 92.62 181 LEU A N 1
ATOM 1396 C CA . LEU A 1 181 ? 10.877 11.636 -34.079 1.00 92.62 181 LEU A CA 1
ATOM 1397 C C . LEU A 1 181 ? 11.379 11.637 -35.530 1.00 92.62 181 LEU A C 1
ATOM 1399 O O . LEU A 1 181 ? 10.944 12.472 -36.328 1.00 92.62 181 LEU A O 1
ATOM 1403 N N . ARG A 1 182 ? 12.231 10.673 -35.909 1.00 87.75 182 ARG A N 1
ATOM 1404 C CA . ARG A 1 182 ? 12.676 10.524 -37.304 1.00 87.75 182 ARG A CA 1
ATOM 1405 C C . ARG A 1 182 ? 11.535 10.149 -38.245 1.00 87.75 182 ARG A C 1
ATOM 1407 O O . ARG A 1 182 ? 11.534 10.630 -39.376 1.00 87.75 182 ARG A O 1
ATOM 1414 N N . GLN A 1 183 ? 10.568 9.340 -37.807 1.00 88.81 183 GLN A N 1
ATOM 1415 C CA . GLN A 1 183 ? 9.375 9.036 -38.613 1.00 88.81 183 GLN A CA 1
ATOM 1416 C C . GLN A 1 183 ? 8.543 10.294 -38.894 1.00 88.81 183 GLN A C 1
ATOM 1418 O O . GLN A 1 183 ? 7.999 10.436 -39.985 1.00 88.81 183 GLN A O 1
ATOM 1423 N N . CYS A 1 184 ? 8.528 11.247 -37.961 1.00 93.50 184 CYS A N 1
ATOM 1424 C CA . CYS A 1 184 ? 7.919 12.567 -38.148 1.00 93.50 184 CYS A CA 1
ATOM 1425 C C . CYS A 1 184 ? 8.766 13.532 -39.004 1.00 93.50 184 CYS A C 1
ATOM 1427 O O . CYS A 1 184 ? 8.398 14.694 -39.157 1.00 93.50 184 CYS A O 1
ATOM 1429 N N . GLY A 1 185 ? 9.911 13.092 -39.539 1.0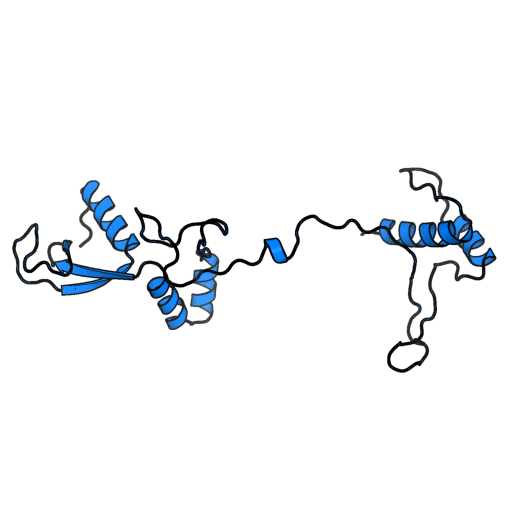0 88.31 185 GLY A N 1
ATOM 1430 C CA . GLY A 1 185 ? 10.830 13.927 -40.319 1.00 88.31 185 GLY A CA 1
ATOM 1431 C C . GLY A 1 185 ? 11.740 14.827 -39.477 1.00 88.31 185 GLY A C 1
ATOM 1432 O O . GLY A 1 185 ? 12.452 15.664 -40.031 1.00 88.31 185 GLY A O 1
ATOM 1433 N N . ILE A 1 186 ? 11.755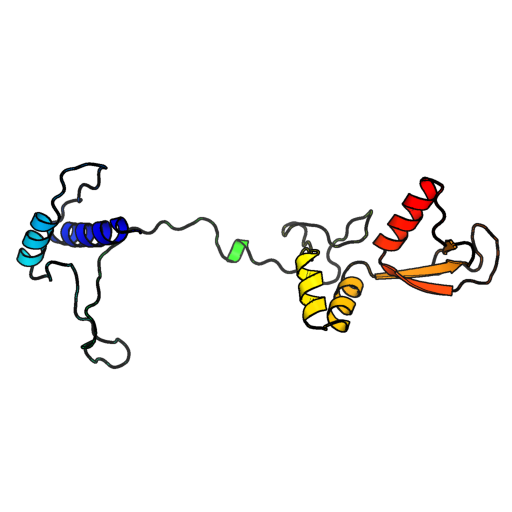 14.663 -38.150 1.00 89.31 186 ILE A N 1
ATOM 1434 C CA . ILE A 1 186 ? 12.601 15.445 -37.245 1.00 89.31 186 ILE A CA 1
ATOM 1435 C C . ILE A 1 186 ? 13.917 14.699 -37.030 1.00 89.31 186 ILE A C 1
ATOM 1437 O O . ILE A 1 186 ? 13.960 13.582 -36.513 1.00 89.31 186 ILE A O 1
ATOM 1441 N N . LYS A 1 187 ? 15.026 15.335 -37.411 1.00 80.75 187 LYS A N 1
ATOM 1442 C CA . LYS A 1 187 ? 16.365 14.784 -37.206 1.00 80.75 187 LYS A CA 1
ATOM 1443 C C . LYS A 1 187 ? 16.913 15.221 -35.848 1.00 80.75 187 LYS A C 1
ATOM 1445 O O . LYS A 1 187 ? 17.233 16.388 -35.659 1.00 80.75 187 LYS A O 1
ATOM 1450 N N . VAL A 1 188 ? 17.059 14.270 -34.930 1.00 74.31 188 VAL A N 1
ATOM 1451 C CA . VAL A 1 188 ? 17.768 14.466 -33.657 1.00 74.31 188 VAL A CA 1
ATOM 1452 C C . VAL A 1 188 ? 19.260 14.229 -33.916 1.00 74.31 188 VAL A C 1
ATOM 1454 O O . VAL A 1 188 ? 19.664 13.088 -34.147 1.00 74.31 188 VAL A O 1
ATOM 1457 N N . THR A 1 189 ? 20.038 15.311 -34.001 1.00 61.94 189 THR A N 1
ATOM 1458 C CA . THR A 1 189 ? 21.506 15.310 -34.188 1.00 61.94 189 THR A CA 1
ATOM 1459 C C . THR A 1 189 ? 22.249 15.366 -32.869 1.00 61.94 189 THR A C 1
ATOM 1461 O O . THR A 1 189 ? 21.828 16.194 -32.032 1.00 61.94 189 THR A O 1
#

Sequence (189 aa):
MTIGHLIECFASKLACYTGKRADATAFANNDLDAMSKEMKSYGFHPYGDETLMDGRTGELMTGSKIFMGPVYYQRLRHMVGDKLHVRMPGAPRSILSKQPVAGRGNNGGHRLGEMESTCIAANGAALVHKSLWQQSDKSCWRYCKCGVYNAKDALECIVCKSMELQDIEVPYTWKLLCDELRQCGIKVT

Mean predicted aligned error: 7.97 Å

pLDDT: mean 90.08, std 4.39, range [61.94, 97.06]

Secondary structure (DSSP, 8-state):
--HHHHHHHHHHHHHHHHTSPPP--TT----HHHHHHHHHHTTS-TTSEEPPBPTTT--B-TT--EE----PPP--S--GGGT-----TT--B-TTT--B-SSGGGTPPPP--HHHHHHHHHTT-HHHHHHHHHHHHEEEEEEETTTEEE-TT-SS-TTT--S-EEEEEEEHHHHHHHHHHHHTT----